Protein AF-A0A2G2E1H0-F1 (afdb_monomer_lite)

Sequence (223 aa):
MFQTKGLSLFRIILNRCKKTRFQWYPMLLILTARWYVKRKIAAKNTRRKDFIVRNAQRSKVSALASIIFIFTCLMSNAQSIEVSAGFNRLDYQVGVAYGHRWNHFQLTSKLEVGATSTFAQQRFSPRISVGSSYFFVRKGTLDFGPEFVYAYSRQRLTSQGKTAHHWNEMNLGYRLQVGRNLKFVHSANGGWINESFYSNALGKRVNYNSLGIYAQIGISYTF

Structure (mmCIF, N/CA/C/O backbone):
data_AF-A0A2G2E1H0-F1
#
_entry.id   AF-A0A2G2E1H0-F1
#
loop_
_atom_site.group_PDB
_atom_site.id
_atom_site.type_symbol
_atom_site.label_atom_id
_atom_site.label_alt_id
_atom_site.label_comp_id
_atom_site.label_asym_id
_atom_site.label_entity_id
_atom_site.label_seq_id
_atom_site.pdbx_PDB_ins_code
_atom_site.Cartn_x
_atom_site.Cartn_y
_atom_site.Cartn_z
_atom_site.occupancy
_atom_site.B_iso_or_equiv
_atom_site.auth_seq_id
_atom_site.auth_comp_id
_atom_site.auth_asym_id
_atom_site.auth_atom_id
_atom_site.pdbx_PDB_model_num
ATOM 1 N N . MET A 1 1 ? 23.027 4.680 -113.364 1.00 41.34 1 MET A N 1
ATOM 2 C CA . MET A 1 1 ? 22.725 3.404 -112.674 1.00 41.34 1 MET A CA 1
ATOM 3 C C . MET A 1 1 ? 23.345 3.482 -111.280 1.00 41.34 1 MET A C 1
ATOM 5 O O . MET A 1 1 ? 24.458 3.970 -111.189 1.00 41.34 1 MET A O 1
ATOM 9 N N . PHE A 1 2 ? 22.621 3.052 -110.239 1.00 40.16 2 PHE A N 1
ATOM 10 C CA . PHE A 1 2 ? 22.974 3.068 -108.802 1.00 40.16 2 PHE A CA 1
ATOM 11 C C . PHE A 1 2 ? 22.817 4.383 -108.015 1.00 40.16 2 PHE A C 1
ATOM 13 O O . PHE A 1 2 ? 23.773 5.073 -107.689 1.00 40.16 2 PHE A O 1
ATOM 20 N N . GLN A 1 3 ? 21.590 4.626 -107.555 1.00 44.25 3 GLN A N 1
ATOM 21 C CA . GLN A 1 3 ? 21.324 5.242 -106.252 1.00 44.25 3 GLN A CA 1
ATOM 22 C C . GLN A 1 3 ? 20.126 4.520 -105.610 1.00 44.25 3 GLN A C 1
ATOM 24 O O . GLN A 1 3 ? 19.372 3.856 -106.308 1.00 44.25 3 GLN A O 1
ATOM 29 N N . THR A 1 4 ? 19.988 4.648 -104.286 1.00 49.16 4 THR A N 1
ATOM 30 C CA . THR A 1 4 ? 18.889 4.169 -103.414 1.00 49.16 4 THR A CA 1
ATOM 31 C C . THR A 1 4 ? 18.919 2.712 -102.917 1.00 49.16 4 THR A C 1
ATOM 33 O O . THR A 1 4 ? 18.069 1.906 -103.281 1.00 49.16 4 THR A O 1
ATOM 36 N N . LYS A 1 5 ? 19.815 2.389 -101.966 1.00 47.50 5 LYS A N 1
ATOM 37 C CA . LYS A 1 5 ? 19.612 1.265 -101.010 1.00 47.50 5 LYS A CA 1
ATOM 38 C C . LYS A 1 5 ? 19.991 1.552 -99.537 1.00 47.50 5 LYS A C 1
ATOM 40 O O . LYS A 1 5 ? 19.938 0.646 -98.717 1.00 47.50 5 LYS A O 1
ATOM 45 N N . GLY A 1 6 ? 20.316 2.795 -99.156 1.00 47.25 6 GLY A N 1
ATOM 46 C CA . GLY A 1 6 ? 20.790 3.122 -97.792 1.00 47.25 6 GLY A CA 1
ATOM 47 C C . GLY A 1 6 ? 19.738 3.605 -96.775 1.00 47.25 6 GLY A C 1
ATOM 48 O O . GLY A 1 6 ? 20.001 3.605 -95.578 1.00 47.25 6 GLY A O 1
ATOM 49 N N . LEU A 1 7 ? 18.540 4.013 -97.211 1.00 46.69 7 LEU A N 1
ATOM 50 C CA . LEU A 1 7 ? 17.578 4.736 -96.355 1.00 46.69 7 LEU A CA 1
ATOM 51 C C . LEU A 1 7 ? 16.503 3.861 -95.680 1.00 46.69 7 LEU A C 1
ATOM 53 O O . LEU A 1 7 ? 15.785 4.351 -94.807 1.00 46.69 7 LEU A O 1
ATOM 57 N N . SER A 1 8 ? 16.386 2.572 -96.026 1.00 51.50 8 SER A N 1
ATOM 58 C CA . SER A 1 8 ? 15.339 1.703 -95.455 1.00 51.50 8 SER A CA 1
ATOM 59 C C . SER A 1 8 ? 15.746 1.032 -94.136 1.00 51.50 8 SER A C 1
ATOM 61 O O . SER A 1 8 ? 14.911 0.914 -93.239 1.00 51.50 8 SER A O 1
ATOM 63 N N . LEU A 1 9 ? 17.023 0.670 -93.950 1.00 47.88 9 LEU A N 1
ATOM 64 C CA . LEU A 1 9 ? 17.477 -0.005 -92.724 1.00 47.88 9 LEU A CA 1
ATOM 65 C C . LEU A 1 9 ? 17.521 0.930 -91.503 1.00 47.88 9 LEU A C 1
ATOM 67 O O . LEU A 1 9 ? 17.148 0.526 -90.401 1.00 47.88 9 LEU A O 1
ATOM 71 N N . PHE A 1 10 ? 17.889 2.201 -91.691 1.00 45.56 10 PHE A N 1
ATOM 72 C CA . PHE A 1 10 ? 17.979 3.170 -90.590 1.00 45.56 10 PHE A CA 1
ATOM 73 C C . PHE A 1 10 ? 16.595 3.531 -90.013 1.00 45.56 10 PHE A C 1
ATOM 75 O O . PHE A 1 10 ? 16.442 3.719 -88.805 1.00 45.56 10 PHE A O 1
ATOM 82 N N . ARG A 1 11 ? 15.546 3.530 -90.852 1.00 49.50 11 ARG A N 1
ATOM 83 C CA . ARG A 1 11 ? 14.151 3.738 -90.419 1.00 49.50 11 ARG A CA 1
ATOM 84 C C . ARG A 1 11 ? 13.586 2.558 -89.622 1.00 49.50 11 ARG A C 1
ATOM 86 O O . ARG A 1 11 ? 12.787 2.772 -88.712 1.00 49.50 11 ARG A O 1
ATOM 93 N N . ILE A 1 12 ? 14.008 1.327 -89.915 1.00 53.78 12 ILE A N 1
ATOM 94 C CA . ILE A 1 12 ? 13.524 0.125 -89.214 1.00 53.78 12 ILE A CA 1
ATOM 95 C C . ILE A 1 12 ? 14.150 0.014 -87.813 1.00 53.78 12 ILE A C 1
ATOM 97 O O . ILE A 1 12 ? 13.454 -0.327 -86.853 1.00 53.78 12 ILE A O 1
ATOM 101 N N . ILE A 1 13 ? 15.425 0.387 -87.659 1.00 51.28 13 ILE A N 1
ATOM 102 C CA . ILE A 1 13 ? 16.123 0.368 -86.361 1.00 51.28 13 ILE A CA 1
ATOM 103 C C . ILE A 1 13 ? 15.580 1.463 -85.421 1.00 51.28 13 ILE A C 1
ATOM 105 O O . ILE A 1 13 ? 15.305 1.192 -84.248 1.00 51.28 13 ILE A O 1
ATOM 109 N N . LEU A 1 14 ? 15.299 2.669 -85.933 1.00 46.62 14 LEU A N 1
ATOM 110 C CA . LEU A 1 14 ? 14.691 3.755 -85.146 1.00 46.62 14 LEU A CA 1
ATOM 111 C C . LEU A 1 14 ? 13.240 3.465 -84.716 1.00 46.62 14 LEU A C 1
ATOM 113 O O . LEU A 1 14 ? 12.839 3.856 -83.617 1.00 46.62 14 LEU A O 1
ATOM 117 N N . ASN A 1 15 ? 12.467 2.718 -85.514 1.00 45.47 15 ASN A N 1
ATOM 118 C CA . ASN A 1 15 ? 11.101 2.325 -85.144 1.00 45.47 15 ASN A CA 1
ATOM 119 C C . ASN A 1 15 ? 11.034 1.142 -84.162 1.00 45.47 15 ASN A C 1
ATOM 121 O O . ASN A 1 15 ? 10.112 1.096 -83.344 1.00 45.47 15 ASN A O 1
ATOM 125 N N . ARG A 1 16 ? 12.014 0.225 -84.153 1.00 44.88 16 ARG A N 1
ATOM 126 C CA . ARG A 1 16 ? 12.095 -0.816 -83.106 1.00 44.88 16 ARG A CA 1
ATOM 127 C C . ARG A 1 16 ? 12.512 -0.257 -81.742 1.00 44.88 16 ARG A C 1
ATOM 129 O O . ARG A 1 16 ? 12.040 -0.760 -80.727 1.00 44.88 16 ARG A O 1
ATOM 136 N N . CYS A 1 17 ? 13.302 0.817 -81.702 1.00 41.25 17 CYS A N 1
ATOM 137 C CA . CYS A 1 17 ? 13.753 1.435 -80.448 1.00 41.25 17 CYS A CA 1
ATOM 138 C C . CYS A 1 17 ? 12.666 2.292 -79.752 1.00 41.25 17 CYS A C 1
ATOM 140 O O . CYS A 1 17 ? 12.687 2.469 -78.534 1.00 41.25 17 CYS A O 1
ATOM 142 N N . LYS A 1 18 ? 11.657 2.781 -80.494 1.00 42.41 18 LYS A N 1
ATOM 143 C CA . LYS A 1 18 ? 10.492 3.488 -79.918 1.00 42.41 18 LYS A CA 1
ATOM 144 C C . LYS A 1 18 ? 9.456 2.552 -79.286 1.00 42.41 18 LYS A C 1
ATOM 146 O O . LYS A 1 18 ? 8.789 2.950 -78.334 1.00 42.41 18 LYS A O 1
ATOM 151 N N . LYS A 1 19 ? 9.330 1.313 -79.775 1.00 43.72 19 LYS A N 1
ATOM 152 C CA . LYS A 1 19 ? 8.282 0.377 -79.327 1.00 43.72 19 LYS A CA 1
ATOM 153 C C . LYS A 1 19 ? 8.587 -0.284 -77.977 1.00 43.72 19 LYS A C 1
ATOM 155 O O . LYS A 1 19 ? 7.663 -0.583 -77.232 1.00 43.72 19 LYS A O 1
ATOM 160 N N . THR A 1 20 ? 9.861 -0.444 -77.617 1.00 46.88 20 THR A N 1
ATOM 161 C CA . THR A 1 20 ? 10.274 -1.006 -76.318 1.00 46.88 20 THR A CA 1
ATOM 162 C C . THR A 1 20 ? 10.342 0.034 -75.202 1.00 46.88 20 THR A C 1
ATOM 164 O O . THR A 1 20 ? 10.102 -0.316 -74.052 1.00 46.88 20 THR A O 1
ATOM 167 N N . ARG A 1 21 ? 10.572 1.323 -75.500 1.00 44.03 21 ARG A N 1
ATOM 168 C CA . ARG A 1 21 ? 10.547 2.388 -74.475 1.00 44.03 21 ARG A CA 1
ATOM 169 C C . ARG A 1 21 ? 9.158 2.628 -73.879 1.00 44.03 21 ARG A C 1
ATOM 171 O O . ARG A 1 21 ? 9.075 3.103 -72.756 1.00 44.03 21 ARG A O 1
ATOM 178 N N . PHE A 1 22 ? 8.080 2.270 -74.576 1.00 45.97 22 PHE A N 1
ATOM 179 C CA . PHE A 1 22 ? 6.710 2.563 -74.137 1.00 45.97 22 PHE A CA 1
ATOM 180 C C . PHE A 1 22 ? 6.124 1.553 -73.129 1.00 45.97 22 PHE A C 1
ATOM 182 O O . PHE A 1 22 ? 5.156 1.873 -72.447 1.00 45.97 22 PHE A O 1
ATOM 189 N N . GLN A 1 23 ? 6.709 0.356 -72.984 1.00 48.56 23 GLN A N 1
ATOM 190 C CA . GLN A 1 23 ? 6.216 -0.669 -72.044 1.00 48.56 23 GLN A CA 1
ATOM 191 C C . GLN A 1 23 ? 6.779 -0.546 -70.618 1.00 48.56 23 GLN A C 1
ATOM 193 O O . GLN A 1 23 ? 6.139 -1.000 -69.673 1.00 48.56 23 GLN A O 1
ATOM 198 N N . TRP A 1 24 ? 7.927 0.112 -70.426 1.00 45.06 24 TRP A N 1
ATOM 199 C CA . TRP A 1 24 ? 8.534 0.266 -69.094 1.00 45.06 24 TRP A CA 1
ATOM 200 C C . TRP A 1 24 ? 7.889 1.377 -68.260 1.00 45.06 24 TRP A C 1
ATOM 202 O O . TRP A 1 24 ? 7.787 1.248 -67.041 1.00 45.06 24 TRP A O 1
ATOM 212 N N . TYR A 1 25 ? 7.399 2.442 -68.901 1.00 52.38 25 TYR A N 1
ATOM 213 C CA . TYR A 1 25 ? 6.755 3.569 -68.220 1.00 52.38 25 TYR A CA 1
ATOM 214 C C . TYR A 1 25 ? 5.521 3.188 -67.388 1.00 52.38 25 TYR A C 1
ATOM 216 O O . TYR A 1 25 ? 5.498 3.560 -66.214 1.00 52.38 25 TYR A O 1
ATOM 224 N N . PRO A 1 26 ? 4.524 2.434 -67.897 1.00 56.81 26 PRO A N 1
ATOM 225 C CA . PRO A 1 26 ? 3.354 2.078 -67.092 1.00 56.81 26 PRO A CA 1
ATOM 226 C C . PRO A 1 26 ? 3.717 1.162 -65.915 1.00 56.81 26 PRO A C 1
ATOM 228 O O . PRO A 1 26 ? 3.160 1.307 -64.829 1.00 56.81 26 PRO A O 1
ATOM 231 N N . MET A 1 27 ? 4.701 0.273 -66.080 1.00 57.44 27 MET A N 1
ATOM 232 C CA . MET A 1 27 ? 5.147 -0.628 -65.013 1.00 57.44 27 MET A CA 1
ATOM 233 C C . MET A 1 27 ? 5.867 0.132 -63.887 1.00 57.44 27 MET A C 1
ATOM 235 O O . MET A 1 27 ? 5.606 -0.111 -62.707 1.00 57.44 27 MET A O 1
ATOM 239 N N . LEU A 1 28 ? 6.709 1.111 -64.236 1.00 59.88 28 LEU A N 1
ATOM 240 C CA . LEU A 1 28 ? 7.387 1.984 -63.272 1.00 59.88 28 LEU A CA 1
ATOM 241 C C . LEU A 1 28 ? 6.398 2.905 -62.537 1.00 59.88 28 LEU A C 1
ATOM 243 O O . LEU A 1 28 ? 6.539 3.138 -61.335 1.00 59.88 28 LEU A O 1
ATOM 247 N N . LEU A 1 29 ? 5.357 3.380 -63.227 1.00 63.72 29 LEU A N 1
ATOM 248 C CA . LEU A 1 29 ? 4.281 4.188 -62.643 1.00 63.72 29 LEU A CA 1
ATOM 249 C C . LEU A 1 29 ? 3.426 3.375 -61.659 1.00 63.72 29 LEU A C 1
ATOM 251 O O . LEU A 1 29 ? 3.113 3.850 -60.570 1.00 63.72 29 LEU A O 1
ATOM 255 N N . ILE A 1 30 ? 3.122 2.114 -61.982 1.00 67.75 30 ILE A N 1
ATOM 256 C CA . ILE A 1 30 ? 2.408 1.206 -61.073 1.00 67.75 30 ILE A CA 1
ATOM 257 C C . ILE A 1 30 ? 3.268 0.881 -59.847 1.00 67.75 30 ILE A C 1
ATOM 259 O O . ILE A 1 30 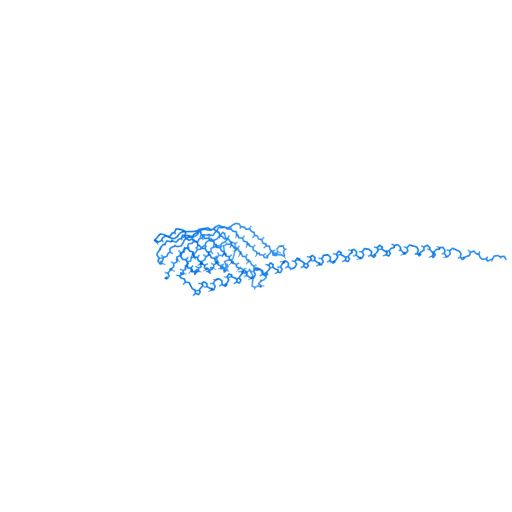? 2.762 0.889 -58.725 1.00 67.75 30 ILE A O 1
ATOM 263 N N . LEU A 1 31 ? 4.569 0.629 -60.019 1.00 63.09 31 LEU A N 1
ATOM 264 C CA . LEU A 1 31 ? 5.475 0.336 -58.904 1.00 63.09 31 LEU A CA 1
ATOM 265 C C . LEU A 1 31 ? 5.666 1.545 -57.980 1.00 63.09 31 LEU A C 1
ATOM 267 O O . LEU A 1 31 ? 5.596 1.390 -56.759 1.00 63.09 31 LEU A O 1
ATOM 271 N N . THR A 1 32 ? 5.835 2.748 -58.534 1.00 65.19 32 THR A N 1
ATOM 272 C CA . THR A 1 32 ? 5.951 3.986 -57.745 1.00 65.19 32 THR A CA 1
ATOM 273 C C . THR A 1 32 ? 4.638 4.337 -57.045 1.00 65.19 32 THR A C 1
ATOM 275 O O . THR A 1 32 ? 4.660 4.664 -55.857 1.00 65.19 32 THR A O 1
ATOM 278 N N . ALA A 1 33 ? 3.485 4.162 -57.702 1.00 64.56 33 ALA A N 1
ATOM 279 C CA . ALA A 1 33 ? 2.172 4.329 -57.078 1.00 64.56 33 ALA A CA 1
ATOM 280 C C . ALA A 1 33 ? 1.947 3.316 -55.942 1.00 64.56 33 ALA A C 1
ATOM 282 O O . ALA A 1 33 ? 1.528 3.686 -54.843 1.00 64.56 33 ALA A O 1
ATOM 283 N N . ARG A 1 34 ? 2.294 2.041 -56.150 1.00 64.06 34 ARG A N 1
ATOM 284 C CA . ARG A 1 34 ? 2.158 0.980 -55.139 1.00 64.06 34 ARG A CA 1
ATOM 285 C C . ARG A 1 34 ? 3.107 1.197 -53.955 1.00 64.06 34 ARG A C 1
ATOM 287 O O . ARG A 1 34 ? 2.719 0.959 -52.810 1.00 64.06 34 ARG A O 1
ATOM 294 N N . TRP A 1 35 ? 4.316 1.700 -54.204 1.00 62.59 35 TRP A N 1
ATOM 295 C CA . TRP A 1 35 ? 5.265 2.103 -53.163 1.00 62.59 35 TRP A CA 1
ATOM 296 C C . TRP A 1 35 ? 4.765 3.317 -52.368 1.00 62.59 35 TRP A C 1
ATOM 298 O O . TRP A 1 35 ? 4.806 3.307 -51.137 1.00 62.59 35 TRP A O 1
ATOM 308 N N . TYR A 1 36 ? 4.199 4.319 -53.046 1.00 66.69 36 TYR A N 1
ATOM 309 C CA . TYR A 1 36 ? 3.601 5.496 -52.416 1.00 66.69 36 TYR A CA 1
ATOM 310 C C . TYR A 1 36 ? 2.392 5.136 -51.537 1.00 66.69 36 TYR A C 1
ATOM 312 O O . TYR A 1 36 ? 2.294 5.592 -50.394 1.00 66.69 36 TYR A O 1
ATOM 320 N N . VAL A 1 37 ? 1.509 4.251 -52.014 1.00 65.12 37 VAL A N 1
ATOM 321 C CA . VAL A 1 37 ? 0.367 3.734 -51.241 1.00 65.12 37 VAL A CA 1
ATOM 322 C C . VAL A 1 37 ? 0.845 2.948 -50.017 1.00 65.12 37 VAL A C 1
ATOM 324 O O . VAL A 1 37 ? 0.370 3.207 -48.909 1.00 65.12 37 VAL A O 1
ATOM 327 N N . LYS A 1 38 ? 1.841 2.061 -50.165 1.00 61.31 38 LYS A N 1
ATOM 328 C CA . LYS A 1 38 ? 2.456 1.359 -49.023 1.00 61.31 38 LYS A CA 1
ATOM 329 C C . LYS A 1 38 ? 3.048 2.336 -48.002 1.00 61.31 38 LYS A C 1
ATOM 331 O O . LYS A 1 38 ? 2.833 2.151 -46.805 1.00 61.31 38 LYS A O 1
ATOM 336 N N . ARG A 1 39 ? 3.719 3.407 -48.446 1.00 63.34 39 ARG A N 1
ATOM 337 C CA . ARG A 1 39 ? 4.240 4.471 -47.568 1.00 63.34 39 ARG A CA 1
ATOM 338 C C . ARG A 1 39 ? 3.129 5.213 -46.824 1.00 63.34 39 ARG A C 1
ATOM 340 O O . ARG A 1 39 ? 3.256 5.423 -45.620 1.00 63.34 39 ARG A O 1
ATOM 347 N N . LYS A 1 40 ? 2.027 5.567 -47.496 1.00 59.09 40 LYS A N 1
ATOM 348 C CA . LYS A 1 40 ? 0.865 6.211 -46.854 1.00 59.09 40 LYS A CA 1
ATOM 349 C C . LYS A 1 40 ? 0.210 5.309 -45.806 1.00 59.09 40 LYS A C 1
ATOM 351 O O . LYS A 1 40 ? -0.114 5.787 -44.721 1.00 59.09 40 LYS A O 1
ATOM 356 N N . ILE A 1 41 ? 0.048 4.017 -46.096 1.00 61.28 41 ILE A N 1
ATOM 357 C CA . ILE A 1 41 ? -0.520 3.043 -45.149 1.00 61.28 41 ILE A CA 1
ATOM 358 C C . ILE A 1 41 ? 0.414 2.854 -43.946 1.00 61.28 41 ILE A C 1
ATOM 360 O O . ILE A 1 41 ? -0.046 2.905 -42.805 1.00 61.28 41 ILE A O 1
ATOM 364 N N . ALA A 1 42 ? 1.723 2.717 -44.182 1.00 57.00 42 ALA A N 1
ATOM 365 C CA . ALA A 1 42 ? 2.719 2.622 -43.118 1.00 57.00 42 ALA A CA 1
ATOM 366 C C . ALA A 1 42 ? 2.691 3.865 -42.214 1.00 57.00 42 ALA A C 1
ATOM 368 O O . ALA A 1 42 ? 2.540 3.723 -41.006 1.00 57.00 42 ALA A O 1
ATOM 369 N N . ALA A 1 43 ? 2.709 5.073 -42.788 1.00 59.53 43 ALA A N 1
ATOM 370 C CA . ALA A 1 43 ? 2.639 6.324 -42.032 1.00 59.53 43 ALA A CA 1
ATOM 371 C C . ALA A 1 43 ? 1.333 6.469 -41.226 1.00 59.53 43 ALA A C 1
ATOM 373 O O . ALA A 1 43 ? 1.353 6.958 -40.095 1.00 59.53 43 ALA A O 1
ATOM 374 N N . LYS A 1 44 ? 0.193 6.021 -41.774 1.00 55.41 44 LYS A N 1
ATOM 375 C CA . LYS A 1 44 ? -1.099 6.018 -41.066 1.00 55.41 44 LYS A CA 1
ATOM 376 C C . LYS A 1 44 ? -1.085 5.044 -39.882 1.00 55.41 44 LYS A C 1
ATOM 378 O O . LYS A 1 44 ? -1.577 5.390 -38.810 1.00 55.41 44 LYS A O 1
ATOM 383 N N . ASN A 1 45 ? -0.464 3.874 -40.042 1.00 55.53 45 ASN A N 1
ATOM 384 C CA . ASN A 1 45 ? -0.294 2.895 -38.967 1.00 55.53 45 ASN A CA 1
ATOM 385 C C . ASN A 1 45 ? 0.650 3.395 -37.865 1.00 55.53 45 ASN A C 1
ATOM 387 O O . ASN A 1 45 ? 0.348 3.192 -36.689 1.00 55.53 45 ASN A O 1
ATOM 391 N N . THR A 1 46 ? 1.736 4.098 -38.207 1.00 57.78 46 THR A N 1
ATOM 392 C CA . THR A 1 46 ? 2.630 4.717 -37.213 1.00 57.78 46 THR A CA 1
ATOM 393 C C . THR A 1 46 ? 1.898 5.791 -36.409 1.00 57.78 46 THR A C 1
ATOM 395 O O . THR A 1 46 ? 1.885 5.728 -35.185 1.00 57.78 46 THR A O 1
ATOM 398 N N . ARG A 1 47 ? 1.153 6.691 -37.072 1.00 57.12 47 ARG A N 1
ATOM 399 C CA . ARG A 1 47 ? 0.344 7.720 -36.385 1.00 57.12 47 ARG A CA 1
ATOM 400 C C . ARG A 1 47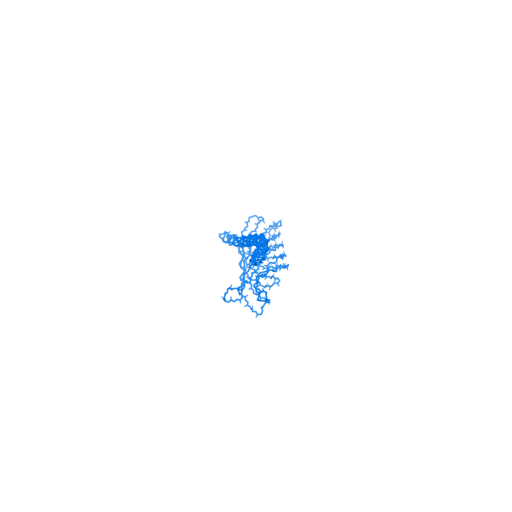 ? -0.707 7.123 -35.447 1.00 57.12 47 ARG A C 1
ATOM 402 O O . ARG A 1 47 ? -0.942 7.663 -34.369 1.00 57.12 47 ARG A O 1
ATOM 409 N N . ARG A 1 48 ? -1.336 6.007 -35.836 1.00 55.03 48 ARG A N 1
ATOM 410 C CA . ARG A 1 48 ? -2.327 5.309 -34.999 1.00 55.03 48 ARG A CA 1
ATOM 411 C C . ARG A 1 48 ? -1.676 4.686 -33.759 1.00 55.03 48 ARG A C 1
ATOM 413 O O . ARG A 1 48 ? -2.234 4.802 -32.672 1.00 55.03 48 ARG A O 1
ATOM 420 N N . LYS A 1 49 ? -0.481 4.097 -33.901 1.00 50.22 49 LYS A N 1
ATOM 421 C CA . LYS A 1 49 ? 0.323 3.602 -32.769 1.00 50.22 49 LYS A CA 1
ATOM 422 C C . LYS A 1 49 ? 0.726 4.742 -31.827 1.00 50.22 49 LYS A C 1
ATOM 424 O O . LYS A 1 49 ? 0.512 4.624 -30.625 1.00 50.22 49 LYS A O 1
ATOM 429 N N . ASP A 1 50 ? 1.196 5.867 -32.362 1.00 50.00 50 ASP A N 1
ATOM 430 C CA . ASP A 1 50 ? 1.595 7.033 -31.561 1.00 50.00 50 ASP A CA 1
ATOM 431 C C . ASP A 1 50 ? 0.421 7.657 -30.794 1.00 50.00 50 ASP A C 1
ATOM 433 O O . ASP A 1 50 ? 0.599 8.171 -29.689 1.00 50.00 50 ASP A O 1
ATOM 437 N N . PHE A 1 51 ? -0.786 7.624 -31.367 1.00 49.88 51 PHE A N 1
ATOM 438 C CA . PHE A 1 51 ? -2.003 8.106 -30.713 1.00 49.88 51 PHE A CA 1
ATOM 439 C C . PHE A 1 51 ? -2.426 7.203 -29.545 1.00 49.88 51 PHE A C 1
ATOM 441 O O . PHE A 1 51 ? -2.736 7.700 -28.464 1.00 49.88 51 PHE A O 1
ATOM 448 N N . ILE A 1 52 ? -2.369 5.879 -29.726 1.00 52.97 52 ILE A N 1
ATOM 449 C CA . ILE A 1 52 ? -2.673 4.905 -28.665 1.00 52.97 52 ILE A CA 1
ATOM 450 C C . ILE A 1 52 ? -1.669 5.034 -27.510 1.00 52.97 52 ILE A C 1
ATOM 452 O O . ILE A 1 52 ? -2.073 5.079 -26.350 1.00 52.97 52 ILE A O 1
ATOM 456 N N . VAL A 1 53 ? -0.372 5.169 -27.814 1.00 51.41 53 VAL A N 1
ATOM 457 C CA . VAL A 1 53 ? 0.679 5.357 -26.797 1.00 51.41 53 VAL A CA 1
ATOM 458 C C . VAL A 1 53 ? 0.480 6.664 -26.023 1.00 51.41 53 VAL A C 1
ATOM 460 O O . VAL A 1 53 ? 0.567 6.664 -24.794 1.00 51.41 53 VAL A O 1
ATOM 463 N N . ARG A 1 54 ? 0.141 7.766 -26.709 1.00 46.22 54 ARG A N 1
ATOM 464 C CA . ARG A 1 54 ? -0.142 9.057 -26.060 1.00 46.22 54 ARG A CA 1
ATOM 465 C C . ARG A 1 54 ? -1.390 9.019 -25.176 1.00 46.22 54 ARG A C 1
ATOM 467 O O . ARG A 1 54 ? -1.357 9.572 -24.078 1.00 46.22 54 ARG A O 1
ATOM 474 N N . ASN A 1 55 ? -2.455 8.338 -25.596 1.00 44.16 55 ASN A N 1
ATOM 475 C CA . ASN A 1 55 ? -3.655 8.176 -24.770 1.00 44.16 55 ASN A CA 1
ATOM 476 C C . ASN A 1 55 ? -3.406 7.276 -23.551 1.00 44.16 55 ASN A C 1
ATOM 478 O O . ASN A 1 55 ? -3.858 7.609 -22.459 1.00 44.16 55 ASN A O 1
ATOM 482 N N . ALA A 1 56 ? -2.621 6.205 -23.699 1.00 40.38 56 ALA A N 1
ATOM 483 C CA . ALA A 1 56 ? -2.218 5.350 -22.582 1.00 40.38 56 ALA A CA 1
ATOM 484 C C . ALA A 1 56 ? -1.277 6.060 -21.588 1.00 40.38 56 ALA A C 1
ATOM 486 O O . ALA A 1 56 ? -1.266 5.736 -20.404 1.00 40.38 56 ALA A O 1
ATOM 487 N N . GLN A 1 57 ? -0.476 7.030 -22.040 1.00 44.91 57 GLN A N 1
ATOM 488 C CA . GLN A 1 57 ? 0.299 7.889 -21.139 1.00 44.91 57 GLN A CA 1
ATOM 489 C C . GLN A 1 57 ? -0.578 8.933 -20.439 1.00 44.91 57 GLN A C 1
ATOM 491 O O . GLN A 1 57 ? -0.409 9.143 -19.240 1.00 44.91 57 GLN A O 1
ATOM 496 N N . ARG A 1 58 ? -1.536 9.554 -21.142 1.00 38.12 58 ARG A N 1
ATOM 497 C CA . ARG A 1 58 ? -2.474 10.521 -20.542 1.00 38.12 58 ARG A CA 1
ATOM 498 C C . ARG A 1 58 ? -3.363 9.888 -19.468 1.00 38.12 58 ARG A C 1
ATOM 500 O O . ARG A 1 58 ? -3.533 10.499 -18.418 1.00 38.12 58 ARG A O 1
ATOM 507 N N . SER A 1 59 ? -3.848 8.661 -19.673 1.00 48.81 59 SER A N 1
ATOM 508 C CA . SER A 1 59 ? -4.645 7.945 -18.663 1.00 48.81 59 SER A CA 1
ATOM 509 C C . SER A 1 59 ? -3.841 7.571 -17.409 1.00 48.81 59 SER A C 1
ATOM 511 O O . SER A 1 59 ? -4.368 7.595 -16.301 1.00 48.81 59 SER A O 1
ATOM 513 N N . LYS A 1 60 ? -2.539 7.288 -17.549 1.00 47.84 60 LYS A N 1
ATOM 514 C CA . LYS A 1 60 ? -1.646 7.035 -16.402 1.00 47.84 60 LYS A CA 1
ATOM 515 C C . LYS A 1 60 ? -1.378 8.293 -15.574 1.00 47.84 60 LYS A C 1
ATOM 517 O O . LYS A 1 60 ? -1.277 8.206 -14.355 1.00 47.84 60 LYS A O 1
ATOM 522 N N . VAL A 1 61 ? -1.279 9.455 -16.222 1.00 55.53 61 VAL A N 1
ATOM 523 C CA . VAL A 1 61 ? -1.121 10.746 -15.530 1.00 55.53 61 VAL A CA 1
ATOM 524 C C . VAL A 1 61 ? -2.411 11.140 -14.809 1.00 55.53 61 VAL A C 1
ATOM 526 O O . VAL A 1 61 ? -2.336 11.621 -13.681 1.00 55.53 61 VAL A O 1
ATOM 529 N N . SER A 1 62 ? -3.585 10.881 -15.400 1.00 57.25 62 SER A N 1
ATOM 530 C CA . SER A 1 62 ? -4.860 11.171 -14.734 1.00 57.25 62 SER A CA 1
ATOM 531 C C . SER A 1 62 ? -5.080 10.295 -13.500 1.00 57.25 62 SER A C 1
ATOM 533 O O . SER A 1 62 ? -5.481 10.819 -12.472 1.00 57.25 62 SER A O 1
ATOM 535 N N . ALA A 1 63 ? -4.745 8.999 -13.554 1.00 59.75 63 ALA A N 1
ATOM 536 C CA . ALA A 1 63 ? -4.870 8.102 -12.401 1.00 59.75 63 ALA A CA 1
ATOM 537 C C . ALA A 1 63 ? -3.993 8.544 -11.214 1.00 59.75 63 ALA A C 1
ATOM 539 O O . ALA A 1 63 ? -4.461 8.593 -10.081 1.00 59.75 63 ALA A O 1
ATOM 540 N N . LEU A 1 64 ? -2.742 8.938 -11.477 1.00 64.31 64 LEU A N 1
ATOM 541 C CA . LEU A 1 64 ? -1.833 9.475 -10.458 1.00 64.31 64 LEU A CA 1
ATOM 542 C C . LEU A 1 64 ? -2.358 10.776 -9.840 1.00 64.31 64 LEU A C 1
ATOM 544 O O . LEU A 1 64 ? -2.322 10.931 -8.622 1.00 64.31 64 LEU A O 1
ATOM 548 N N . ALA A 1 65 ? -2.873 11.691 -10.664 1.00 64.25 65 ALA A N 1
ATOM 549 C CA . ALA A 1 65 ? -3.473 12.933 -10.186 1.00 64.25 65 ALA A CA 1
ATOM 550 C C . ALA A 1 65 ? -4.720 12.673 -9.325 1.00 64.25 65 ALA A C 1
ATOM 552 O O . ALA A 1 65 ? -4.874 13.299 -8.281 1.00 64.25 65 ALA A O 1
ATOM 553 N N . SER A 1 66 ? -5.567 11.713 -9.709 1.00 65.00 66 SER A N 1
ATOM 554 C CA . SER A 1 66 ? -6.727 11.299 -8.913 1.00 65.00 66 SER A CA 1
ATOM 555 C C . SER A 1 66 ? -6.320 10.690 -7.571 1.00 65.00 66 SER A C 1
ATOM 557 O O . SER A 1 66 ? -6.936 11.005 -6.561 1.00 65.00 66 SER A O 1
ATOM 559 N N . ILE A 1 67 ? -5.262 9.874 -7.531 1.00 64.94 67 ILE A N 1
ATOM 560 C CA . ILE A 1 67 ? -4.733 9.304 -6.282 1.00 64.94 67 ILE A CA 1
ATOM 561 C C . ILE A 1 67 ? -4.209 10.407 -5.363 1.00 64.94 67 ILE A C 1
ATOM 563 O O . ILE A 1 67 ? -4.535 10.412 -4.181 1.00 64.94 67 ILE A O 1
ATOM 567 N N . ILE A 1 68 ? -3.439 11.357 -5.901 1.00 68.88 68 ILE A N 1
ATOM 568 C CA . ILE A 1 68 ? -2.929 12.499 -5.132 1.00 68.88 68 ILE A CA 1
ATOM 569 C C . ILE A 1 68 ? -4.091 13.349 -4.611 1.00 68.88 68 ILE A C 1
ATOM 571 O O . ILE A 1 68 ? -4.090 13.724 -3.447 1.00 68.88 68 ILE A O 1
ATOM 575 N N . PHE A 1 69 ? -5.106 13.607 -5.435 1.00 66.12 69 PHE A N 1
ATOM 576 C CA . PHE A 1 69 ? -6.290 14.360 -5.028 1.00 66.12 69 PHE A CA 1
ATOM 577 C C . PHE A 1 69 ? -7.068 13.658 -3.906 1.00 66.12 69 PHE A C 1
ATOM 579 O O . PHE A 1 69 ? -7.362 14.279 -2.888 1.00 66.12 69 PHE A O 1
ATOM 586 N N . ILE A 1 70 ? -7.340 12.355 -4.048 1.00 65.12 70 ILE A N 1
ATOM 587 C CA . ILE A 1 70 ? -7.993 11.543 -3.009 1.00 65.12 70 ILE A CA 1
ATOM 588 C C . ILE A 1 70 ? -7.161 11.563 -1.723 1.00 65.12 70 ILE A C 1
ATOM 590 O O . ILE A 1 70 ? -7.713 11.770 -0.644 1.00 65.12 70 ILE A O 1
ATOM 594 N N . PHE A 1 71 ? -5.840 11.417 -1.840 1.00 66.38 71 PHE A N 1
ATOM 595 C CA . PHE A 1 71 ? -4.912 11.513 -0.719 1.00 66.38 71 PHE A CA 1
ATOM 596 C C . PHE A 1 71 ? -5.035 12.869 -0.012 1.00 66.38 71 PHE A C 1
ATOM 598 O O . PHE A 1 71 ? -5.276 12.910 1.190 1.00 66.38 71 PHE A O 1
ATOM 605 N N . THR A 1 72 ? -4.956 13.985 -0.740 1.00 63.81 72 THR A N 1
ATOM 606 C CA . THR A 1 72 ? -5.059 15.336 -0.166 1.00 63.81 72 THR A CA 1
ATOM 607 C C . THR A 1 72 ? -6.414 15.590 0.499 1.00 63.81 72 THR A C 1
ATOM 609 O O . THR A 1 72 ? -6.449 16.098 1.617 1.00 63.81 72 THR A O 1
ATOM 612 N N . CYS A 1 73 ? -7.524 15.196 -0.133 1.00 62.47 73 CYS A N 1
ATOM 613 C CA . CYS A 1 73 ? -8.863 15.336 0.451 1.00 62.47 73 CYS A CA 1
ATOM 614 C C . CYS A 1 73 ? -9.050 14.493 1.722 1.00 62.47 73 CYS A C 1
ATOM 616 O O . CYS A 1 73 ? -9.776 14.891 2.634 1.00 62.47 73 CYS A O 1
ATOM 618 N N . LEU A 1 74 ? -8.398 13.331 1.801 1.00 62.06 74 LEU A N 1
ATOM 619 C CA . LEU A 1 74 ? -8.439 12.487 2.993 1.00 62.06 74 LEU A CA 1
ATOM 620 C C . LEU A 1 74 ? -7.609 13.057 4.137 1.00 62.06 74 LEU A C 1
ATOM 622 O O . LEU A 1 74 ? -8.049 13.006 5.283 1.00 62.06 74 LEU A O 1
ATOM 626 N N . MET A 1 75 ? -6.453 13.644 3.829 1.00 62.72 75 MET A N 1
ATOM 627 C CA . MET A 1 75 ? -5.608 14.307 4.824 1.00 62.72 75 MET A CA 1
ATOM 628 C C . MET A 1 75 ? -6.346 15.455 5.522 1.00 62.72 75 MET A C 1
ATOM 630 O O . MET A 1 75 ? -6.189 15.630 6.726 1.00 62.72 75 MET A O 1
ATOM 634 N N . SER A 1 76 ? -7.183 16.210 4.801 1.00 63.28 76 SER A N 1
ATOM 635 C CA . SER A 1 76 ? -7.891 17.366 5.370 1.00 63.28 76 SER A CA 1
ATOM 636 C C . SER A 1 76 ? -9.013 17.019 6.355 1.00 63.28 76 SER A C 1
ATOM 638 O O . SER A 1 76 ? -9.370 17.868 7.161 1.00 63.28 76 SER A O 1
ATOM 640 N N . ASN A 1 77 ? -9.566 15.801 6.312 1.00 74.38 77 ASN A N 1
ATOM 641 C CA . ASN A 1 77 ? -10.689 15.371 7.162 1.00 74.38 77 ASN A CA 1
ATOM 642 C C . ASN A 1 77 ? -10.384 14.056 7.898 1.00 74.38 77 ASN A C 1
ATOM 644 O O . ASN A 1 77 ? -11.275 13.228 8.110 1.00 74.38 77 ASN A O 1
ATOM 648 N N . ALA A 1 78 ? -9.117 13.814 8.233 1.00 78.12 78 ALA A N 1
ATOM 649 C CA . ALA A 1 78 ? -8.703 12.573 8.870 1.00 78.12 78 ALA A CA 1
ATOM 650 C C . ALA A 1 78 ? -9.360 12.405 10.253 1.00 78.12 78 ALA A C 1
ATOM 652 O O . ALA A 1 78 ? -9.300 13.291 11.099 1.00 78.12 78 ALA A O 1
ATOM 653 N N . GLN A 1 79 ? -9.963 11.240 10.483 1.00 88.88 79 GLN A N 1
ATOM 654 C CA . GLN A 1 79 ? -10.566 10.834 11.762 1.00 88.88 79 GLN A CA 1
ATOM 655 C C . GLN A 1 79 ? -9.691 9.832 12.519 1.00 88.88 79 GLN A C 1
ATOM 657 O O . GLN A 1 79 ? -9.906 9.569 13.699 1.00 88.88 79 GLN A O 1
ATOM 662 N N . SER A 1 80 ? -8.702 9.249 11.844 1.00 90.94 80 SER A N 1
ATOM 663 C CA . SER A 1 80 ? -7.733 8.360 12.469 1.00 90.94 80 SER A CA 1
ATOM 664 C C . SER A 1 80 ? -6.351 8.541 11.867 1.00 90.94 80 SER A C 1
ATOM 666 O O . SER A 1 80 ? -6.230 8.708 10.651 1.00 90.94 80 SER A O 1
ATOM 668 N N . ILE A 1 81 ? -5.322 8.410 12.697 1.00 92.88 81 ILE A N 1
ATOM 669 C CA . ILE A 1 81 ? -3.925 8.288 12.274 1.00 92.88 81 ILE A CA 1
ATOM 670 C C . ILE A 1 81 ? -3.468 6.865 12.574 1.00 92.88 81 ILE A C 1
ATOM 672 O O . ILE A 1 81 ? -3.827 6.294 13.598 1.00 92.88 81 ILE A O 1
ATOM 676 N N . GLU A 1 82 ? -2.698 6.263 11.682 1.00 93.69 82 GLU A N 1
ATOM 677 C CA . GLU A 1 82 ? -2.131 4.930 11.845 1.00 93.69 82 GLU A CA 1
ATOM 678 C C . GLU A 1 82 ? -0.639 4.961 11.546 1.00 93.69 82 GLU A C 1
ATOM 680 O O . GLU A 1 82 ? -0.207 5.523 10.547 1.00 93.69 82 GLU A O 1
ATOM 685 N N . VAL A 1 83 ? 0.146 4.329 12.409 1.00 95.19 83 VAL A N 1
ATOM 686 C CA . VAL A 1 83 ? 1.558 4.040 12.163 1.00 95.19 83 VAL A CA 1
ATOM 687 C C . VAL A 1 83 ? 1.670 2.546 11.938 1.00 95.19 83 VAL A C 1
ATOM 689 O O . VAL A 1 83 ? 1.131 1.751 12.710 1.00 95.19 83 VAL A O 1
ATOM 692 N N . SER A 1 84 ? 2.339 2.157 10.861 1.00 93.88 84 SER A N 1
ATOM 693 C CA . SER A 1 84 ? 2.349 0.765 10.429 1.00 93.88 84 SER A CA 1
ATOM 694 C C . SER A 1 84 ? 3.686 0.349 9.838 1.00 93.88 84 SER A C 1
ATOM 696 O O . SER A 1 84 ? 4.406 1.154 9.243 1.00 93.88 84 SER A O 1
ATOM 698 N N . ALA A 1 85 ? 3.983 -0.933 10.003 1.00 93.25 85 ALA A N 1
ATOM 699 C CA . ALA A 1 85 ? 5.060 -1.632 9.335 1.00 93.25 85 ALA A CA 1
ATOM 700 C C . ALA A 1 85 ? 4.446 -2.739 8.476 1.00 93.25 85 ALA A C 1
ATOM 702 O O . ALA A 1 85 ? 3.561 -3.477 8.914 1.00 93.25 85 ALA A O 1
ATOM 703 N N . GLY A 1 86 ? 4.897 -2.834 7.236 1.00 89.62 86 GLY A N 1
ATOM 704 C CA . GLY A 1 86 ? 4.423 -3.799 6.268 1.00 89.62 86 GLY A CA 1
ATOM 705 C C . GLY A 1 86 ? 5.565 -4.500 5.559 1.00 89.62 86 GLY A C 1
ATOM 706 O O . GLY A 1 86 ? 6.702 -4.034 5.515 1.00 89.62 86 GLY A O 1
ATOM 707 N N . PHE A 1 87 ? 5.234 -5.639 4.985 1.00 88.12 87 PHE A N 1
ATOM 708 C CA . PHE A 1 87 ? 6.103 -6.427 4.137 1.00 88.12 87 PHE A CA 1
ATOM 709 C C . PHE A 1 87 ? 5.350 -6.696 2.836 1.00 88.12 87 PHE A C 1
ATOM 711 O O . PHE A 1 87 ? 4.192 -7.116 2.845 1.00 88.12 87 PHE A O 1
ATOM 718 N N . ASN A 1 88 ? 6.018 -6.443 1.717 1.00 82.06 88 ASN A N 1
ATOM 719 C CA . ASN A 1 88 ? 5.650 -6.979 0.417 1.00 82.06 88 ASN A CA 1
ATOM 720 C C . ASN A 1 88 ? 6.747 -7.960 -0.016 1.00 82.06 88 ASN A C 1
ATOM 722 O O . ASN A 1 88 ? 7.883 -7.867 0.442 1.00 82.06 88 ASN A O 1
ATOM 726 N N . ARG A 1 89 ? 6.451 -8.834 -0.979 1.00 76.94 89 ARG A N 1
ATOM 727 C CA . ARG A 1 89 ? 7.405 -9.753 -1.622 1.00 76.94 89 ARG A CA 1
ATOM 728 C C . ARG A 1 89 ? 8.769 -9.123 -1.949 1.00 76.94 89 ARG A C 1
ATOM 730 O O . ARG A 1 89 ? 9.764 -9.839 -1.989 1.00 76.94 89 ARG A O 1
ATOM 737 N N . LEU A 1 90 ? 8.802 -7.823 -2.242 1.00 71.56 90 LEU A N 1
ATOM 738 C CA . LEU A 1 90 ? 10.000 -7.106 -2.677 1.00 71.56 90 LEU A CA 1
ATOM 739 C C . LEU A 1 90 ? 10.713 -6.342 -1.547 1.00 71.56 90 LEU A C 1
ATOM 741 O O . LEU A 1 90 ? 11.943 -6.258 -1.580 1.00 71.56 90 LEU A O 1
ATOM 745 N N . ASP A 1 91 ? 9.965 -5.820 -0.566 1.00 78.00 91 ASP A N 1
ATOM 746 C CA . ASP A 1 91 ? 10.415 -4.753 0.338 1.00 78.00 91 ASP A CA 1
ATOM 747 C C . ASP A 1 91 ? 9.777 -4.836 1.734 1.00 78.00 91 ASP A C 1
ATOM 749 O O . ASP A 1 91 ? 8.612 -5.216 1.879 1.00 78.00 91 ASP A O 1
ATOM 753 N N . TYR A 1 92 ? 10.505 -4.341 2.739 1.00 86.31 92 TYR A N 1
ATOM 754 C CA . TYR A 1 92 ? 9.931 -3.936 4.026 1.00 86.31 92 TYR A CA 1
ATOM 755 C C . TYR A 1 92 ? 9.580 -2.456 3.985 1.00 86.31 92 TYR A C 1
ATOM 757 O O . TYR A 1 92 ? 10.312 -1.654 3.409 1.00 86.31 92 TYR A O 1
ATOM 765 N N . GLN A 1 93 ? 8.458 -2.082 4.582 1.00 87.75 93 GLN A N 1
ATOM 766 C CA . GLN A 1 93 ? 7.890 -0.747 4.471 1.00 87.75 93 GLN A CA 1
ATOM 767 C C . GLN A 1 93 ? 7.445 -0.259 5.839 1.00 87.75 93 GLN A C 1
ATOM 769 O O . GLN A 1 93 ? 6.883 -1.012 6.626 1.00 87.75 93 GLN A O 1
ATOM 774 N N . VAL A 1 94 ? 7.680 1.016 6.114 1.00 90.94 94 VAL A N 1
ATOM 775 C CA . VAL A 1 94 ? 7.164 1.694 7.304 1.00 90.94 94 VAL A CA 1
ATOM 776 C C . VAL A 1 94 ? 6.484 2.976 6.872 1.00 90.94 94 VAL A C 1
ATOM 778 O O . VAL A 1 94 ? 6.953 3.651 5.955 1.00 90.94 94 VAL A O 1
ATOM 781 N N . GLY A 1 95 ? 5.363 3.317 7.493 1.00 90.94 95 GLY A N 1
ATOM 782 C CA . GLY A 1 95 ? 4.610 4.478 7.053 1.00 90.94 95 GLY A CA 1
ATOM 783 C C . GLY A 1 95 ? 3.544 4.954 8.010 1.00 90.94 95 GLY A C 1
ATOM 784 O O . GLY A 1 95 ? 3.191 4.293 8.991 1.00 90.94 95 GLY A O 1
ATOM 785 N N . VAL A 1 96 ? 3.033 6.129 7.665 1.00 92.44 96 VAL A N 1
ATOM 786 C CA . VAL A 1 96 ? 1.937 6.795 8.356 1.00 92.44 96 VAL A CA 1
ATOM 787 C C . VAL A 1 96 ? 0.732 6.815 7.433 1.00 92.44 96 VAL A C 1
ATOM 789 O O . VAL A 1 96 ? 0.840 7.065 6.231 1.00 92.44 96 VAL A O 1
ATOM 792 N N . ALA A 1 97 ? -0.423 6.539 8.008 1.00 91.25 97 ALA A N 1
ATOM 793 C CA . ALA A 1 97 ? -1.688 6.446 7.328 1.00 91.25 97 ALA A CA 1
ATOM 794 C C . ALA A 1 97 ? -2.721 7.352 7.983 1.00 91.25 97 ALA A C 1
ATOM 796 O O . ALA A 1 97 ? -2.753 7.524 9.198 1.00 91.25 97 ALA A O 1
ATOM 797 N N . TYR A 1 98 ? -3.588 7.903 7.150 1.00 92.25 98 TYR A N 1
ATOM 798 C CA . TYR A 1 98 ? -4.694 8.753 7.540 1.00 92.25 98 TYR A CA 1
ATOM 799 C C . TYR A 1 98 ? -5.975 8.091 7.070 1.00 92.25 98 TYR A C 1
ATOM 801 O O . TYR A 1 98 ? -6.085 7.661 5.920 1.00 92.25 98 TYR A O 1
ATOM 809 N N . GLY A 1 99 ? -6.925 7.956 7.985 1.00 91.06 99 GLY A N 1
ATOM 810 C CA . GLY A 1 99 ? -8.183 7.271 7.747 1.00 91.06 99 GLY A CA 1
ATOM 811 C C . GLY A 1 99 ? -9.368 8.203 7.911 1.00 91.06 99 GLY A C 1
ATOM 812 O O . GLY A 1 99 ? -9.401 9.031 8.820 1.00 91.06 99 GLY A O 1
ATOM 813 N N . HIS A 1 100 ? -10.358 8.023 7.049 1.00 91.50 100 HIS A N 1
ATOM 814 C CA . HIS A 1 100 ? -11.673 8.629 7.167 1.00 91.50 100 HIS A CA 1
ATOM 815 C C . HIS A 1 100 ? -12.729 7.524 7.134 1.00 91.50 100 HIS A C 1
ATOM 817 O O . HIS A 1 100 ? -12.626 6.581 6.341 1.00 91.50 100 HIS A O 1
ATOM 823 N N . ARG A 1 101 ? -13.723 7.598 8.019 1.00 88.44 101 ARG A N 1
ATOM 824 C CA . ARG A 1 101 ? -14.691 6.525 8.234 1.00 88.44 101 ARG A CA 1
ATOM 825 C C . ARG A 1 101 ? -16.121 7.030 8.057 1.00 88.44 101 ARG A C 1
ATOM 827 O O . ARG A 1 101 ? -16.563 7.966 8.712 1.00 88.44 101 ARG A O 1
ATOM 834 N N . TRP A 1 102 ? -16.874 6.305 7.239 1.00 90.69 102 TRP A N 1
ATOM 835 C CA . TRP A 1 102 ? -18.313 6.457 7.054 1.00 90.69 102 TRP A CA 1
ATOM 836 C C . TRP A 1 102 ? -19.010 5.170 7.487 1.00 90.69 102 TRP A C 1
ATOM 838 O O . TRP A 1 102 ? -19.175 4.228 6.712 1.00 90.69 102 TRP A O 1
ATOM 848 N N . ASN A 1 103 ? -19.416 5.121 8.755 1.00 89.38 103 ASN A N 1
ATOM 849 C CA . ASN A 1 103 ? -20.063 3.957 9.355 1.00 89.38 103 ASN A CA 1
ATOM 850 C C . ASN A 1 103 ? -19.245 2.651 9.185 1.00 89.38 103 ASN A C 1
ATOM 852 O O . ASN A 1 103 ? -18.228 2.486 9.861 1.00 89.38 103 ASN A O 1
ATOM 856 N N . HIS A 1 104 ? -19.674 1.737 8.307 1.00 92.62 104 HIS A N 1
ATOM 857 C CA . HIS A 1 104 ? -18.985 0.475 8.011 1.00 92.62 104 HIS A CA 1
ATOM 858 C C . HIS A 1 104 ? -17.856 0.625 6.986 1.00 92.62 104 HIS A C 1
ATOM 860 O O . HIS A 1 104 ? -16.990 -0.241 6.906 1.00 92.62 104 HIS A O 1
ATOM 866 N N . PHE A 1 105 ? -17.841 1.703 6.206 1.00 93.12 105 PHE A N 1
ATOM 867 C CA . PHE A 1 105 ? -16.832 1.935 5.181 1.00 93.12 105 PHE A CA 1
ATOM 868 C C . PHE A 1 105 ? -15.699 2.811 5.724 1.00 93.12 105 PHE A C 1
ATOM 870 O O . PHE A 1 105 ? -15.938 3.814 6.396 1.00 93.12 105 PHE A O 1
ATOM 877 N N . GLN A 1 106 ? -14.454 2.448 5.432 1.00 91.81 106 GLN A N 1
ATOM 878 C CA . GLN A 1 106 ? -13.273 3.233 5.776 1.00 91.81 106 GLN A CA 1
ATOM 879 C C . GLN A 1 106 ? -12.399 3.409 4.544 1.00 91.81 106 GLN A C 1
ATOM 881 O O . GLN A 1 106 ? -12.066 2.443 3.862 1.00 91.81 106 GLN A O 1
ATOM 886 N N . LEU A 1 107 ? -11.982 4.645 4.303 1.00 92.31 107 LEU A N 1
ATOM 887 C CA . LEU A 1 107 ? -10.982 4.980 3.306 1.00 92.31 107 LEU A CA 1
ATOM 888 C C . LEU A 1 107 ? -9.697 5.385 4.028 1.00 92.31 107 LEU A C 1
ATOM 890 O O . LEU A 1 107 ? -9.728 6.091 5.034 1.00 92.31 107 LEU A O 1
ATOM 894 N N . THR A 1 108 ? -8.568 4.894 3.542 1.00 91.25 108 THR A N 1
ATOM 895 C CA . THR A 1 108 ? -7.243 5.097 4.122 1.00 91.25 108 THR A CA 1
ATOM 896 C C . THR A 1 108 ? -6.285 5.566 3.047 1.00 91.25 108 THR A C 1
ATOM 898 O O . THR A 1 108 ? -6.317 5.089 1.917 1.00 91.25 108 THR A O 1
ATOM 901 N N . SER A 1 109 ? -5.426 6.501 3.410 1.00 91.50 109 SER A N 1
ATOM 902 C CA . SER A 1 109 ? -4.345 7.014 2.582 1.00 91.50 109 SER A CA 1
ATOM 903 C C . SER A 1 109 ? -3.053 6.866 3.357 1.00 91.50 109 SER A C 1
ATOM 905 O O . SER A 1 109 ? -2.971 7.367 4.475 1.00 91.50 109 SER A O 1
ATOM 907 N N . LYS A 1 110 ? -2.056 6.178 2.802 1.00 90.19 110 LYS A N 1
ATOM 908 C CA . LYS A 1 110 ? -0.780 5.927 3.475 1.00 90.19 110 LYS A CA 1
ATOM 909 C C . LYS A 1 110 ? 0.383 6.482 2.676 1.00 90.19 110 LYS A C 1
ATOM 911 O O . LYS A 1 110 ? 0.431 6.375 1.449 1.00 90.19 110 LYS A O 1
ATOM 916 N N . LEU A 1 111 ? 1.322 7.062 3.408 1.00 90.25 111 LEU A N 1
ATOM 917 C CA . LEU A 1 111 ? 2.632 7.439 2.918 1.00 90.25 111 LEU A CA 1
ATOM 918 C C . LEU A 1 111 ? 3.653 6.545 3.611 1.00 90.25 111 LEU A C 1
ATOM 920 O O . LEU A 1 111 ? 3.798 6.558 4.833 1.00 90.25 111 LEU A O 1
ATOM 924 N N . GLU A 1 112 ? 4.328 5.739 2.808 1.00 86.69 112 GLU A N 1
ATOM 925 C CA . GLU A 1 112 ? 5.235 4.697 3.253 1.00 86.69 112 GLU A CA 1
ATOM 926 C C . GLU A 1 112 ? 6.610 4.909 2.630 1.00 86.69 112 GLU A C 1
ATOM 928 O O . GLU A 1 112 ? 6.768 5.430 1.521 1.00 86.69 112 GLU A O 1
ATOM 933 N N . VAL A 1 113 ? 7.625 4.469 3.355 1.00 84.75 113 VAL A N 1
ATOM 934 C CA . VAL A 1 113 ? 8.998 4.415 2.885 1.00 84.75 113 VAL A CA 1
ATOM 935 C C . VAL A 1 113 ? 9.435 2.963 2.937 1.00 84.75 113 VAL A C 1
ATOM 937 O O . VAL A 1 113 ? 9.420 2.328 3.992 1.00 84.75 113 VAL A O 1
ATOM 940 N N . GLY A 1 114 ? 9.787 2.434 1.770 1.00 75.06 114 GLY A N 1
ATOM 941 C CA . GLY A 1 114 ? 10.351 1.103 1.625 1.00 75.06 114 GLY A CA 1
ATOM 942 C C . GLY A 1 114 ? 11.861 1.104 1.836 1.00 75.06 114 GLY A C 1
ATOM 943 O O . GLY A 1 114 ? 12.567 1.952 1.279 1.00 75.06 114 GLY A O 1
ATOM 944 N N . ALA A 1 115 ? 12.341 0.124 2.599 1.00 70.50 115 ALA A N 1
ATOM 945 C CA . ALA A 1 115 ? 13.721 -0.334 2.596 1.00 70.50 115 ALA A CA 1
ATOM 946 C C . ALA A 1 115 ? 13.801 -1.584 1.704 1.00 70.50 115 ALA A C 1
ATOM 948 O O . ALA A 1 115 ? 13.373 -2.677 2.084 1.00 70.50 115 ALA A O 1
ATOM 949 N N . THR A 1 116 ? 14.310 -1.402 0.486 1.00 63.56 116 THR A N 1
ATOM 950 C CA . THR A 1 116 ? 14.396 -2.474 -0.511 1.00 63.56 116 THR A CA 1
ATOM 951 C C . THR A 1 116 ? 15.540 -3.433 -0.205 1.00 63.56 116 THR A C 1
ATOM 953 O O . THR A 1 116 ? 16.689 -3.010 -0.095 1.00 63.56 116 THR A O 1
ATOM 956 N N . SER A 1 117 ? 15.229 -4.729 -0.097 1.00 51.56 117 SER A N 1
ATOM 957 C CA . SER A 1 117 ? 16.211 -5.791 0.188 1.00 51.56 117 SER A CA 1
ATOM 958 C C . SER A 1 117 ? 16.770 -6.461 -1.076 1.00 51.56 117 SER A C 1
ATOM 960 O O . SER A 1 117 ? 17.734 -7.218 -0.989 1.00 51.56 117 SER A O 1
ATOM 962 N N . THR A 1 118 ? 16.161 -6.242 -2.244 1.00 53.00 118 THR A N 1
ATOM 963 C CA . THR A 1 118 ? 16.360 -7.090 -3.437 1.00 53.00 118 THR A CA 1
ATOM 964 C C . THR A 1 118 ? 17.377 -6.567 -4.454 1.00 53.00 118 THR A C 1
ATOM 966 O O . THR A 1 118 ? 17.753 -7.291 -5.372 1.00 53.00 118 THR A O 1
ATOM 969 N N . PHE A 1 119 ? 17.921 -5.367 -4.260 1.00 47.81 119 PHE A N 1
ATOM 970 C CA . PHE A 1 119 ? 19.109 -4.899 -4.974 1.00 47.81 119 PHE A CA 1
ATOM 971 C C . PHE A 1 119 ? 20.129 -4.451 -3.935 1.00 47.81 119 PHE A C 1
ATOM 973 O O . PHE A 1 119 ? 19.740 -3.852 -2.941 1.00 47.81 119 PHE A O 1
ATOM 980 N N . ALA A 1 120 ? 21.414 -4.741 -4.151 1.00 37.09 120 ALA A N 1
ATOM 981 C CA . ALA A 1 120 ? 22.542 -4.551 -3.226 1.00 37.09 120 ALA A CA 1
ATOM 982 C C . ALA A 1 120 ? 22.836 -3.088 -2.790 1.00 37.09 120 ALA A C 1
ATOM 984 O O . ALA A 1 120 ? 23.967 -2.729 -2.480 1.00 37.09 120 ALA A O 1
ATOM 985 N N . GLN A 1 121 ? 21.830 -2.218 -2.775 1.00 42.34 121 GLN A N 1
ATOM 986 C CA . GLN A 1 121 ? 21.861 -0.856 -2.284 1.00 42.34 121 GLN A CA 1
ATOM 987 C C . GLN A 1 121 ? 20.580 -0.590 -1.491 1.00 42.34 121 GLN A C 1
ATOM 989 O O . GLN A 1 121 ? 19.494 -0.524 -2.068 1.00 42.34 121 GLN A O 1
ATOM 994 N N . GLN A 1 122 ? 20.742 -0.378 -0.181 1.00 53.56 122 GLN A N 1
ATOM 995 C CA . GLN A 1 122 ? 19.734 0.211 0.700 1.00 53.56 122 GLN A CA 1
ATOM 996 C C . GLN A 1 122 ? 19.292 1.543 0.093 1.00 53.56 122 GLN A C 1
ATOM 998 O O . GLN A 1 122 ? 20.000 2.548 0.152 1.00 53.56 122 GLN A O 1
ATOM 1003 N N . ARG A 1 123 ? 18.153 1.536 -0.589 1.00 63.88 123 ARG A N 1
ATOM 1004 C CA . ARG A 1 123 ? 17.625 2.712 -1.270 1.00 63.88 123 ARG A CA 1
ATOM 1005 C C . ARG A 1 123 ? 16.226 2.961 -0.764 1.00 63.88 123 ARG A C 1
ATOM 1007 O O . ARG A 1 123 ? 15.384 2.070 -0.785 1.00 63.88 123 ARG A O 1
ATOM 1014 N N . PHE A 1 124 ? 16.003 4.200 -0.355 1.00 69.31 124 PHE A N 1
ATOM 1015 C CA . PHE A 1 124 ? 14.692 4.698 0.013 1.00 69.31 124 PHE A CA 1
ATOM 1016 C C . PHE A 1 124 ? 13.769 4.677 -1.208 1.00 69.31 124 PHE A C 1
ATOM 1018 O O . PHE A 1 124 ? 14.076 5.283 -2.241 1.00 69.31 124 PHE A O 1
ATOM 1025 N N . SER A 1 125 ? 12.641 3.982 -1.085 1.00 75.38 125 SER A N 1
ATOM 1026 C CA . SER A 1 125 ? 11.594 3.940 -2.105 1.00 75.38 125 SER A CA 1
ATOM 1027 C C . SER A 1 125 ? 10.312 4.543 -1.531 1.00 75.38 125 SER A C 1
ATOM 1029 O O . SER A 1 125 ? 9.667 3.902 -0.697 1.00 75.38 125 SER A O 1
ATOM 1031 N N . PRO A 1 126 ? 9.938 5.782 -1.902 1.00 81.75 126 PRO A N 1
ATOM 1032 C CA . PRO A 1 126 ? 8.667 6.341 -1.471 1.00 81.75 126 PRO A CA 1
ATOM 1033 C C . PRO A 1 126 ? 7.517 5.563 -2.118 1.00 81.75 126 PRO A C 1
ATOM 1035 O O . PRO A 1 126 ? 7.502 5.335 -3.336 1.00 81.75 126 PRO A O 1
ATOM 1038 N N . ARG A 1 127 ? 6.539 5.189 -1.295 1.00 85.00 127 ARG A N 1
ATOM 1039 C CA . ARG A 1 127 ? 5.312 4.501 -1.688 1.00 85.00 127 ARG A CA 1
ATOM 1040 C C . ARG A 1 127 ? 4.119 5.288 -1.168 1.00 85.00 127 ARG A C 1
ATOM 1042 O O . ARG A 1 127 ? 4.090 5.731 -0.025 1.00 85.00 127 ARG A O 1
ATOM 1049 N N . ILE A 1 128 ? 3.140 5.478 -2.037 1.00 88.31 128 ILE A N 1
ATOM 1050 C CA . ILE A 1 128 ? 1.849 6.059 -1.685 1.00 88.31 128 ILE A CA 1
ATOM 1051 C C . ILE A 1 128 ? 0.817 4.970 -1.919 1.00 88.31 128 ILE A C 1
ATOM 1053 O O . ILE A 1 128 ? 0.796 4.361 -2.992 1.00 88.31 128 ILE A O 1
ATOM 1057 N N . SER A 1 129 ? -0.029 4.722 -0.929 1.00 89.62 129 SER A N 1
ATOM 1058 C CA . SER A 1 129 ? -1.104 3.746 -1.035 1.00 89.62 129 SER A CA 1
ATOM 1059 C C . SER A 1 129 ? -2.440 4.346 -0.622 1.00 89.62 129 SER A C 1
ATOM 1061 O O . SER A 1 129 ? -2.524 5.228 0.229 1.00 89.62 129 SER A O 1
ATOM 1063 N N . VAL A 1 130 ? -3.500 3.885 -1.276 1.00 91.25 130 VAL A N 1
ATOM 1064 C CA . VAL A 1 130 ? -4.883 4.213 -0.943 1.00 91.25 130 VAL A CA 1
ATOM 1065 C C . VAL A 1 130 ? -5.611 2.895 -0.750 1.00 91.25 130 VAL A C 1
ATOM 1067 O O . VAL A 1 130 ? -5.625 2.046 -1.642 1.00 91.25 130 VAL A O 1
ATOM 1070 N N . GLY A 1 131 ? -6.177 2.715 0.434 1.00 91.50 131 GLY A N 1
ATOM 1071 C CA . GLY A 1 131 ? -6.913 1.525 0.826 1.00 91.50 131 GLY A CA 1
ATOM 1072 C C . GLY A 1 131 ? -8.370 1.850 1.111 1.00 91.50 131 GLY A C 1
ATOM 1073 O O . GLY A 1 131 ? -8.668 2.865 1.730 1.00 91.50 131 GLY A O 1
ATOM 1074 N N . SER A 1 132 ? -9.277 0.973 0.709 1.00 93.88 132 SER A N 1
ATOM 1075 C CA . SER A 1 132 ? -10.691 1.017 1.076 1.00 93.88 132 SER A CA 1
ATOM 1076 C C . SER A 1 132 ? -11.063 -0.268 1.800 1.00 93.88 132 SER A C 1
ATOM 1078 O O . SER A 1 132 ? -10.646 -1.349 1.389 1.00 93.88 132 SER A O 1
ATOM 1080 N N . SER A 1 133 ? -11.826 -0.165 2.881 1.00 95.88 133 SER A N 1
ATOM 1081 C CA . SER A 1 133 ? -12.244 -1.305 3.694 1.00 95.88 133 SER A CA 1
ATOM 1082 C C . SER A 1 133 ? -13.727 -1.219 4.016 1.00 95.88 133 SER A C 1
ATOM 1084 O O . SER A 1 133 ? -14.253 -0.132 4.254 1.00 95.88 133 SER A O 1
ATOM 1086 N N . TYR A 1 134 ? -14.393 -2.369 4.068 1.00 96.50 134 TYR A N 1
ATOM 1087 C CA . TYR A 1 134 ? -15.799 -2.467 4.456 1.00 96.50 134 TYR A CA 1
ATOM 1088 C C . TYR A 1 134 ? -15.954 -3.420 5.644 1.00 96.50 134 TYR A C 1
ATOM 1090 O O . TYR A 1 134 ? -15.867 -4.631 5.481 1.00 96.50 134 TYR A O 1
ATOM 1098 N N . PHE A 1 135 ? -16.175 -2.902 6.851 1.00 96.56 135 PHE A N 1
ATOM 1099 C CA . PHE A 1 135 ? -16.266 -3.703 8.074 1.00 96.56 135 PHE A CA 1
ATOM 1100 C C . PHE A 1 135 ? -17.662 -4.286 8.263 1.00 96.56 135 PHE A C 1
ATOM 1102 O O . PHE A 1 135 ? -18.531 -3.658 8.867 1.00 96.56 135 PHE A O 1
ATOM 1109 N N . PHE A 1 136 ? -17.880 -5.506 7.776 1.00 95.75 136 PHE A N 1
ATOM 1110 C CA . PHE A 1 136 ? -19.137 -6.218 8.007 1.00 95.75 136 PHE A CA 1
ATOM 1111 C C . PHE A 1 136 ? -19.237 -6.791 9.431 1.00 95.75 136 PHE A C 1
ATOM 1113 O O . PHE A 1 136 ? -20.342 -6.954 9.944 1.00 95.75 136 PHE A O 1
ATOM 1120 N N . VAL A 1 137 ? -18.108 -7.048 10.104 1.00 93.69 137 VAL A N 1
ATOM 1121 C CA . VAL A 1 137 ? -18.086 -7.346 11.543 1.00 93.69 137 VAL A CA 1
ATOM 1122 C C . VAL A 1 137 ? -17.682 -6.086 12.289 1.00 93.69 137 VAL A C 1
ATOM 1124 O O . VAL A 1 137 ? -16.553 -5.623 12.153 1.00 93.69 137 VAL A O 1
ATOM 1127 N N . ARG A 1 138 ? -18.603 -5.553 13.093 1.00 91.81 138 ARG A N 1
ATOM 1128 C CA . ARG A 1 138 ? -18.363 -4.413 13.980 1.00 91.81 138 ARG A CA 1
ATOM 1129 C C . ARG A 1 138 ? -19.035 -4.668 15.321 1.00 91.81 138 ARG A C 1
ATOM 1131 O O . ARG A 1 138 ? -20.232 -4.441 15.476 1.00 91.81 138 ARG A O 1
ATOM 1138 N N . LYS A 1 139 ? -18.281 -5.207 16.277 1.00 90.19 139 LYS A N 1
ATOM 1139 C CA . LYS A 1 139 ? -18.792 -5.557 17.611 1.00 90.19 139 LYS A CA 1
ATOM 1140 C C . LYS A 1 139 ? -17.837 -5.055 18.683 1.00 90.19 139 LYS A C 1
ATOM 1142 O O . LYS A 1 139 ? -16.761 -5.614 18.875 1.00 90.19 139 LYS A O 1
ATOM 1147 N N . GLY A 1 140 ? -18.251 -4.009 19.397 1.00 87.81 140 GLY A N 1
ATOM 1148 C CA . GLY A 1 140 ? -17.474 -3.424 20.488 1.00 87.81 140 GLY A CA 1
ATOM 1149 C C . GLY A 1 140 ? -16.113 -2.916 20.013 1.00 87.81 140 GLY A C 1
ATOM 1150 O O . GLY A 1 140 ? -16.030 -1.871 19.376 1.00 87.81 140 GLY A O 1
ATOM 1151 N N . THR A 1 141 ? -15.056 -3.656 20.343 1.00 93.38 141 THR A N 1
ATOM 1152 C CA . THR A 1 141 ? -13.660 -3.331 20.015 1.00 93.38 141 THR A CA 1
ATOM 1153 C C . THR A 1 141 ? -13.157 -3.979 18.727 1.00 93.38 141 THR A C 1
ATOM 1155 O O . THR A 1 141 ? -12.027 -3.719 18.332 1.00 93.38 141 THR A O 1
ATOM 1158 N N . LEU A 1 142 ? -13.951 -4.835 18.084 1.00 96.31 142 LEU A N 1
ATOM 1159 C CA . LEU A 1 142 ? -13.541 -5.604 16.914 1.00 96.31 142 LEU A CA 1
ATOM 1160 C C . LEU A 1 142 ? -14.180 -5.045 15.639 1.00 96.31 142 LEU A C 1
ATOM 1162 O O . LEU A 1 142 ? -15.407 -5.078 15.506 1.00 96.31 142 LEU A O 1
ATOM 1166 N N . ASP A 1 143 ? -13.341 -4.622 14.692 1.00 96.06 143 ASP A N 1
ATOM 1167 C CA . ASP A 1 143 ? -13.718 -4.307 13.313 1.00 96.06 143 ASP A CA 1
ATOM 1168 C C . ASP A 1 143 ? -13.022 -5.303 12.359 1.00 96.06 143 ASP A C 1
ATOM 1170 O O . ASP A 1 143 ? -11.798 -5.430 12.379 1.00 96.06 143 ASP A O 1
ATOM 1174 N N . PHE A 1 144 ? -13.771 -6.005 11.505 1.00 97.62 144 PHE A N 1
ATOM 1175 C CA . PHE A 1 144 ? -13.212 -6.921 10.500 1.00 97.62 144 PHE A CA 1
ATOM 1176 C C . PHE A 1 144 ? -13.974 -6.858 9.174 1.00 97.62 144 PHE A C 1
ATOM 1178 O O . PHE A 1 144 ? -15.206 -6.757 9.146 1.00 97.62 144 PHE A O 1
ATOM 1185 N N . GLY A 1 145 ? -13.232 -6.892 8.067 1.00 97.62 145 GLY A N 1
ATOM 1186 C CA . GLY A 1 145 ? -13.803 -6.758 6.732 1.00 97.62 145 GLY A CA 1
ATOM 1187 C C . GLY A 1 145 ? -12.804 -6.944 5.593 1.00 97.62 145 GLY A C 1
ATOM 1188 O O . GLY A 1 145 ? -11.597 -6.982 5.847 1.00 97.62 145 GLY A O 1
ATOM 1189 N N . PRO A 1 146 ? -13.274 -7.044 4.334 1.00 97.81 146 PRO A N 1
ATOM 1190 C CA . PRO A 1 146 ? -12.404 -6.975 3.173 1.00 97.81 146 PRO A CA 1
ATOM 1191 C C . PRO A 1 146 ? -11.702 -5.619 3.076 1.00 97.81 146 PRO A C 1
ATOM 1193 O O . PRO A 1 146 ? -12.250 -4.578 3.454 1.00 97.81 146 PRO A O 1
ATOM 1196 N N . GLU A 1 147 ? -10.505 -5.647 2.505 1.00 96.50 147 GLU A N 1
ATOM 1197 C CA . GLU A 1 147 ? -9.697 -4.480 2.175 1.00 96.50 147 GLU A CA 1
ATOM 1198 C C . GLU A 1 147 ? -9.252 -4.572 0.713 1.00 96.50 147 GLU A C 1
ATOM 1200 O O . GLU A 1 147 ? -8.826 -5.623 0.240 1.00 96.50 147 GLU A O 1
ATOM 1205 N N . PHE A 1 148 ? -9.366 -3.460 -0.005 1.00 95.81 148 PHE A N 1
ATOM 1206 C CA . PHE A 1 148 ? -8.765 -3.262 -1.316 1.00 95.81 148 PHE A CA 1
ATOM 1207 C C . PHE A 1 148 ? -7.721 -2.160 -1.201 1.00 95.81 148 PHE A C 1
ATOM 1209 O O . PHE A 1 148 ? -8.044 -1.072 -0.726 1.00 95.81 148 PHE A O 1
ATOM 1216 N N . VAL A 1 149 ? -6.497 -2.420 -1.653 1.00 93.31 149 VAL A N 1
ATOM 1217 C CA . VAL A 1 149 ? -5.377 -1.477 -1.589 1.00 93.31 149 VAL A CA 1
ATOM 1218 C C . VAL A 1 149 ? -4.789 -1.284 -2.975 1.00 93.31 149 VAL A C 1
ATOM 1220 O O . VAL A 1 149 ? -4.342 -2.237 -3.613 1.00 93.31 149 VAL A O 1
ATOM 1223 N N . TYR A 1 150 ? -4.728 -0.032 -3.411 1.00 92.06 150 TYR A N 1
ATOM 1224 C CA . TYR A 1 150 ? -3.906 0.378 -4.537 1.00 92.06 150 TYR A CA 1
ATOM 1225 C C . TYR A 1 150 ? -2.636 1.040 -4.012 1.00 92.06 150 TYR A C 1
ATOM 1227 O O . TYR A 1 150 ? -2.720 1.970 -3.210 1.00 92.06 150 TYR A O 1
ATOM 1235 N N . ALA A 1 151 ? -1.468 0.612 -4.479 1.00 89.06 151 ALA A N 1
ATOM 1236 C CA . ALA A 1 151 ? -0.208 1.252 -4.127 1.00 89.06 151 ALA A CA 1
ATOM 1237 C C . ALA A 1 151 ? 0.620 1.606 -5.358 1.00 89.06 151 ALA A C 1
ATOM 1239 O O . ALA A 1 151 ? 0.643 0.891 -6.359 1.00 89.06 151 ALA A O 1
ATOM 1240 N N . TYR A 1 152 ? 1.327 2.723 -5.260 1.00 87.31 152 TYR A N 1
ATOM 1241 C CA . TYR A 1 152 ? 2.263 3.191 -6.263 1.00 87.31 152 TYR A CA 1
ATOM 1242 C C . TYR A 1 152 ? 3.588 3.539 -5.601 1.00 87.31 152 TYR A C 1
ATOM 1244 O O . TYR A 1 152 ? 3.630 4.321 -4.650 1.00 87.31 152 TYR A O 1
ATOM 1252 N N . SER A 1 153 ? 4.679 3.000 -6.134 1.00 83.50 153 SER A N 1
ATOM 1253 C CA . SER A 1 153 ? 6.029 3.366 -5.717 1.00 83.50 153 SER A CA 1
ATOM 1254 C C . SER A 1 153 ? 6.898 3.703 -6.920 1.00 83.50 153 SER A C 1
ATOM 1256 O O . SER A 1 153 ? 6.689 3.245 -8.052 1.00 83.50 153 SER A O 1
ATOM 1258 N N . ARG A 1 154 ? 7.880 4.572 -6.682 1.00 80.31 154 ARG A N 1
ATOM 1259 C CA . ARG A 1 154 ? 8.826 4.996 -7.710 1.00 80.31 154 ARG A CA 1
ATOM 1260 C C . ARG A 1 154 ? 10.215 5.121 -7.118 1.00 80.31 154 ARG A C 1
ATOM 1262 O O . ARG A 1 154 ? 10.462 5.985 -6.284 1.00 80.31 154 ARG A O 1
ATOM 1269 N N . GLN A 1 155 ? 11.148 4.363 -7.676 1.00 78.06 155 GLN A N 1
ATOM 1270 C CA . GLN A 1 155 ? 12.553 4.410 -7.298 1.00 78.06 155 GLN A CA 1
ATOM 1271 C C . GLN A 1 155 ? 13.378 4.963 -8.459 1.00 78.06 155 GLN A C 1
ATOM 1273 O O . GLN A 1 155 ? 13.246 4.543 -9.611 1.00 78.06 155 GLN A O 1
ATOM 1278 N N . ARG A 1 156 ? 14.240 5.939 -8.174 1.00 73.38 156 ARG A N 1
ATOM 1279 C CA . ARG A 1 156 ? 15.214 6.442 -9.151 1.00 73.38 156 ARG A CA 1
ATOM 1280 C C . ARG A 1 156 ? 16.487 5.617 -9.028 1.00 73.38 156 ARG A C 1
ATOM 1282 O O . ARG A 1 156 ? 17.068 5.573 -7.948 1.00 73.38 156 ARG A O 1
ATOM 1289 N N . LEU A 1 157 ? 16.930 4.982 -10.117 1.00 68.81 157 LEU A N 1
ATOM 1290 C CA . LEU A 1 157 ? 18.147 4.176 -10.062 1.00 68.81 157 LEU A CA 1
ATOM 1291 C C . LEU A 1 157 ? 19.446 4.971 -10.236 1.00 68.81 157 LEU A C 1
ATOM 1293 O O . LEU A 1 157 ? 20.499 4.505 -9.801 1.00 68.8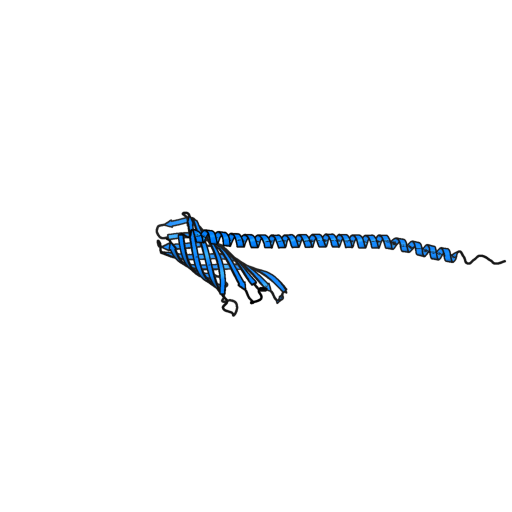1 157 LEU A O 1
ATOM 1297 N N . THR A 1 158 ? 19.372 6.137 -10.877 1.00 65.19 158 THR A N 1
ATOM 1298 C CA . THR A 1 158 ? 20.504 7.032 -11.149 1.00 65.19 158 THR A CA 1
ATOM 1299 C C . THR A 1 158 ? 20.088 8.487 -10.931 1.00 65.19 158 THR A C 1
ATOM 1301 O O . THR A 1 158 ? 18.908 8.827 -11.070 1.00 65.19 158 THR A O 1
ATOM 1304 N N . SER A 1 159 ? 21.050 9.364 -10.621 1.00 59.75 159 SER A N 1
ATOM 1305 C CA . SER A 1 159 ? 20.807 10.809 -10.458 1.00 59.75 159 SER A CA 1
ATOM 1306 C C . SER A 1 159 ? 20.298 11.474 -11.744 1.00 59.75 159 SER A C 1
ATOM 1308 O O . SER A 1 159 ? 19.578 12.465 -11.685 1.00 59.75 159 SER A O 1
ATOM 1310 N N . GLN A 1 160 ? 20.586 10.883 -12.909 1.00 54.56 160 GLN A N 1
ATOM 1311 C CA . GLN A 1 160 ? 20.248 11.426 -14.229 1.00 54.56 160 GLN A CA 1
ATOM 1312 C C . GLN A 1 160 ? 18.814 11.120 -14.710 1.00 54.56 160 GLN A C 1
ATOM 1314 O O . GLN A 1 160 ? 18.476 11.387 -15.862 1.00 54.56 160 GLN A O 1
ATOM 1319 N N . GLY A 1 161 ? 17.938 10.563 -13.863 1.00 51.44 161 GLY A N 1
ATOM 1320 C CA . GLY A 1 161 ? 16.479 10.526 -14.078 1.00 51.44 161 GLY A CA 1
ATOM 1321 C C . GLY A 1 161 ? 15.947 9.607 -15.192 1.00 51.44 161 GLY A C 1
ATOM 1322 O O . GLY A 1 161 ? 14.752 9.306 -15.198 1.00 51.44 161 GLY A O 1
ATOM 1323 N N . LYS A 1 162 ? 16.799 9.110 -16.099 1.00 57.12 162 LYS A N 1
ATOM 1324 C CA . LYS A 1 162 ? 16.405 8.255 -17.237 1.00 57.12 162 LYS A CA 1
ATOM 1325 C C . LYS A 1 162 ? 16.035 6.819 -16.841 1.00 57.12 162 LYS A C 1
ATOM 1327 O O . LYS A 1 162 ? 15.361 6.136 -17.605 1.00 57.12 162 LYS A O 1
ATOM 1332 N N . THR A 1 163 ? 16.405 6.375 -15.641 1.00 66.38 163 THR A N 1
ATOM 1333 C CA . THR A 1 163 ? 16.180 5.003 -15.154 1.00 66.38 163 THR A CA 1
ATOM 1334 C C . THR A 1 163 ? 15.308 4.994 -13.896 1.00 66.38 163 THR A C 1
ATOM 1336 O O . THR A 1 163 ? 15.733 4.617 -12.807 1.00 66.38 163 THR A O 1
ATOM 1339 N N . ALA A 1 164 ? 14.064 5.467 -14.025 1.00 72.44 164 ALA A N 1
ATOM 1340 C CA . ALA A 1 164 ? 13.067 5.318 -12.966 1.00 72.44 164 ALA A CA 1
ATOM 1341 C C . ALA A 1 164 ? 12.359 3.959 -13.076 1.00 72.44 164 ALA A C 1
ATOM 1343 O O . ALA A 1 164 ? 11.781 3.635 -14.123 1.00 72.44 164 ALA A O 1
ATOM 1344 N N . HIS A 1 165 ? 12.394 3.203 -11.982 1.00 81.00 165 HIS A N 1
ATOM 1345 C CA . HIS A 1 165 ? 11.597 2.002 -11.772 1.00 81.00 165 HIS A CA 1
ATOM 1346 C C . HIS A 1 165 ? 10.272 2.398 -11.125 1.00 81.00 165 HIS A C 1
ATOM 1348 O O . HIS A 1 165 ? 10.228 3.291 -10.274 1.00 81.00 165 HIS A O 1
ATOM 1354 N N . HIS A 1 166 ? 9.191 1.781 -11.588 1.00 83.94 166 HIS A N 1
ATOM 1355 C CA . HIS A 1 166 ? 7.841 2.027 -11.098 1.00 83.94 166 HIS A CA 1
ATOM 1356 C C . HIS A 1 166 ? 7.194 0.702 -10.737 1.00 83.94 166 HIS A C 1
ATOM 1358 O O . HIS A 1 166 ? 7.296 -0.245 -11.519 1.00 83.94 166 HIS A O 1
ATOM 1364 N N . TRP A 1 167 ? 6.458 0.692 -9.634 1.00 85.31 167 TRP A N 1
ATOM 1365 C CA . TRP A 1 167 ? 5.591 -0.414 -9.260 1.00 85.31 167 TRP A CA 1
ATOM 1366 C C . TRP A 1 167 ? 4.178 0.115 -9.055 1.00 85.31 167 TRP A C 1
ATOM 1368 O O . TRP A 1 167 ? 3.975 1.163 -8.441 1.00 85.31 167 TRP A O 1
ATOM 1378 N N . ASN A 1 168 ? 3.210 -0.602 -9.613 1.00 89.25 168 ASN A N 1
ATOM 1379 C CA . ASN A 1 168 ? 1.794 -0.415 -9.335 1.00 89.25 168 ASN A CA 1
ATOM 1380 C C . ASN A 1 168 ? 1.282 -1.719 -8.747 1.00 89.25 168 ASN A C 1
ATOM 1382 O O . ASN A 1 168 ? 1.487 -2.776 -9.339 1.00 89.25 168 ASN A O 1
ATOM 1386 N N . GLU A 1 169 ? 0.624 -1.646 -7.605 1.00 88.56 169 GLU A N 1
ATOM 1387 C CA . GLU A 1 169 ? 0.123 -2.811 -6.896 1.00 88.56 169 GLU A CA 1
ATOM 1388 C C . GLU A 1 169 ? -1.379 -2.664 -6.695 1.00 88.56 169 GLU A C 1
ATOM 1390 O O . GLU A 1 169 ? -1.858 -1.612 -6.272 1.00 88.56 169 GLU A O 1
ATOM 1395 N N . MET A 1 170 ? -2.115 -3.725 -7.001 1.00 93.12 170 MET A N 1
ATOM 1396 C CA . MET A 1 170 ? -3.544 -3.846 -6.749 1.00 93.12 170 MET A CA 1
ATOM 1397 C C . MET A 1 170 ? -3.753 -5.077 -5.888 1.00 93.12 170 MET A C 1
ATOM 1399 O O . MET A 1 170 ? -3.627 -6.197 -6.382 1.00 93.12 170 MET A O 1
ATOM 1403 N N . ASN A 1 171 ? -4.061 -4.866 -4.616 1.00 93.88 171 ASN A N 1
ATOM 1404 C CA . ASN A 1 171 ? -4.168 -5.926 -3.630 1.00 93.88 171 ASN A CA 1
ATOM 1405 C C . ASN A 1 171 ? -5.591 -6.004 -3.076 1.00 93.88 171 ASN A C 1
ATOM 1407 O O . ASN A 1 171 ? -6.242 -4.982 -2.856 1.00 93.88 171 ASN A O 1
ATOM 1411 N N . LEU A 1 172 ? -6.058 -7.226 -2.845 1.00 96.88 172 LEU A N 1
ATOM 1412 C CA . LEU A 1 172 ? -7.325 -7.523 -2.194 1.00 96.88 172 LEU A CA 1
ATOM 1413 C C . LEU A 1 172 ? -7.057 -8.474 -1.030 1.00 96.88 172 LEU A C 1
ATOM 1415 O O . LEU A 1 172 ? -6.247 -9.397 -1.134 1.00 96.88 172 LEU A O 1
ATOM 1419 N N . GLY A 1 173 ? -7.740 -8.262 0.079 1.00 97.12 173 GLY A N 1
ATOM 1420 C CA . GLY A 1 173 ? -7.540 -9.070 1.264 1.00 97.12 173 GLY A CA 1
ATOM 1421 C C . GLY A 1 173 ? -8.492 -8.688 2.368 1.00 97.12 173 GLY A C 1
ATOM 1422 O O . GLY A 1 173 ? -9.658 -8.381 2.117 1.00 97.12 173 GLY A O 1
ATOM 1423 N N . TYR A 1 174 ? -7.992 -8.727 3.596 1.00 97.75 174 TYR A N 1
ATOM 1424 C CA . TYR A 1 174 ? -8.764 -8.376 4.775 1.00 97.75 174 TYR A CA 1
ATOM 1425 C C . TYR A 1 174 ? -8.033 -7.362 5.639 1.00 97.75 174 TYR A C 1
ATOM 1427 O O . TYR A 1 174 ? -6.804 -7.282 5.654 1.00 97.75 174 TYR A O 1
ATOM 1435 N N . ARG A 1 175 ? -8.825 -6.664 6.448 1.00 97.50 175 ARG A N 1
ATOM 1436 C CA . ARG A 1 175 ? -8.364 -5.775 7.502 1.00 97.50 175 ARG A CA 1
ATOM 1437 C C . ARG A 1 175 ? -9.078 -6.106 8.801 1.00 97.50 175 ARG A C 1
ATOM 1439 O O . ARG A 1 175 ? -10.304 -6.181 8.854 1.00 97.50 175 ARG A O 1
ATOM 1446 N N . LEU A 1 176 ? -8.281 -6.278 9.842 1.00 97.69 176 LEU A N 1
ATOM 1447 C CA . LEU A 1 176 ? -8.684 -6.506 11.218 1.00 97.69 176 LEU A CA 1
ATOM 1448 C C . LEU A 1 176 ? -8.232 -5.309 12.052 1.00 97.69 176 LEU A C 1
ATOM 1450 O O . LEU A 1 176 ? -7.074 -4.895 11.971 1.00 97.69 176 LEU A O 1
ATOM 1454 N N . GLN A 1 177 ? -9.133 -4.764 12.863 1.00 96.69 177 GLN A N 1
ATOM 1455 C CA . GLN A 1 177 ? -8.798 -3.774 13.876 1.00 96.69 177 GLN A CA 1
ATOM 1456 C C . GLN A 1 177 ? -9.359 -4.196 15.226 1.00 96.69 177 GLN A C 1
ATOM 1458 O O . GLN A 1 177 ? -10.532 -4.556 15.331 1.00 96.69 177 GLN A O 1
ATOM 1463 N N . VAL A 1 178 ? -8.521 -4.133 16.257 1.00 97.06 178 VAL A N 1
ATOM 1464 C CA . VAL A 1 178 ? -8.887 -4.521 17.620 1.00 97.06 178 VAL A CA 1
ATOM 1465 C C . VAL A 1 178 ? -8.531 -3.396 18.580 1.00 97.06 178 VAL A C 1
ATOM 1467 O O . VAL A 1 178 ? -7.361 -3.073 18.757 1.00 97.06 178 VAL A O 1
ATOM 1470 N N . GLY A 1 179 ? -9.536 -2.794 19.208 1.00 95.25 179 GLY A N 1
ATOM 1471 C CA . GLY A 1 179 ? -9.376 -1.753 20.219 1.00 95.25 179 GLY A CA 1
ATOM 1472 C C . GLY A 1 179 ? -10.509 -0.728 20.214 1.00 95.25 179 GLY A C 1
ATOM 1473 O O . GLY A 1 179 ? -11.478 -0.844 19.464 1.00 95.25 179 GLY A O 1
ATOM 1474 N N . ARG A 1 180 ? -10.395 0.280 21.084 1.00 91.50 180 ARG A N 1
ATOM 1475 C CA . ARG A 1 180 ? -11.336 1.413 21.153 1.00 91.50 180 ARG A CA 1
ATOM 1476 C C . ARG A 1 180 ? -10.782 2.586 20.347 1.00 91.50 180 ARG A C 1
ATOM 1478 O O . ARG A 1 180 ? -10.829 2.546 19.125 1.00 91.50 180 ARG A O 1
ATOM 1485 N N . ASN A 1 181 ? -10.212 3.581 21.020 1.00 92.50 181 ASN A N 1
ATOM 1486 C CA . ASN A 1 181 ? -9.596 4.734 20.363 1.00 92.50 181 ASN A CA 1
ATOM 1487 C C . ASN A 1 181 ? -8.196 4.375 19.864 1.00 92.50 181 ASN A C 1
ATOM 1489 O O . ASN A 1 181 ? -7.845 4.706 18.740 1.00 92.50 181 ASN A O 1
ATOM 1493 N N . LEU A 1 182 ? -7.434 3.621 20.663 1.00 96.19 182 LEU A N 1
ATOM 1494 C CA . LEU A 1 182 ? -6.208 2.964 20.226 1.00 96.19 182 LEU A CA 1
ATOM 1495 C C . LEU A 1 182 ? -6.553 1.559 19.719 1.00 96.19 182 LEU A C 1
ATOM 1497 O O . LEU A 1 182 ? -7.074 0.738 20.479 1.00 96.19 182 LEU A O 1
ATOM 1501 N N . LYS A 1 183 ? -6.293 1.298 18.440 1.00 96.25 183 LYS A N 1
ATOM 1502 C CA . LYS A 1 183 ? -6.592 0.045 17.748 1.00 96.25 183 LYS A CA 1
ATOM 1503 C C . LYS A 1 183 ? -5.321 -0.596 17.224 1.00 96.25 183 LYS A C 1
ATOM 1505 O O . LYS A 1 183 ? -4.559 0.034 16.497 1.00 96.25 183 LYS A O 1
ATOM 1510 N N . PHE A 1 184 ? -5.133 -1.871 17.529 1.00 97.69 184 PHE A N 1
ATOM 1511 C CA . PHE A 1 184 ? -4.207 -2.714 16.791 1.00 97.69 184 PHE A CA 1
ATOM 1512 C C . PHE A 1 184 ? -4.774 -2.969 15.396 1.00 97.69 184 PHE A C 1
ATOM 1514 O O . PHE A 1 184 ? -5.955 -3.283 15.265 1.00 97.69 184 PHE A O 1
ATOM 1521 N N . VAL A 1 185 ? -3.946 -2.825 14.368 1.00 97.19 185 VAL A N 1
ATOM 1522 C CA . VAL A 1 185 ? -4.304 -3.042 12.968 1.00 97.19 185 VAL A CA 1
ATOM 1523 C C . VAL A 1 185 ? -3.502 -4.220 12.442 1.00 97.19 185 VAL A C 1
ATOM 1525 O O . VAL A 1 185 ? -2.281 -4.248 12.573 1.00 97.19 185 VAL A O 1
ATOM 1528 N N . HIS A 1 186 ? -4.189 -5.152 11.794 1.00 97.62 186 HIS A N 1
ATOM 1529 C CA . HIS A 1 186 ? -3.576 -6.220 11.021 1.00 97.62 186 HIS A CA 1
ATOM 1530 C C . HIS A 1 186 ? -4.269 -6.318 9.664 1.00 97.62 186 HIS A C 1
ATOM 1532 O O . HIS A 1 186 ? -5.498 -6.388 9.598 1.00 97.62 186 HIS A O 1
ATOM 1538 N N . SER A 1 187 ? -3.507 -6.359 8.579 1.00 96.38 187 SER A N 1
ATOM 1539 C CA . SER A 1 187 ? -4.044 -6.670 7.258 1.00 96.38 187 SER A CA 1
ATOM 154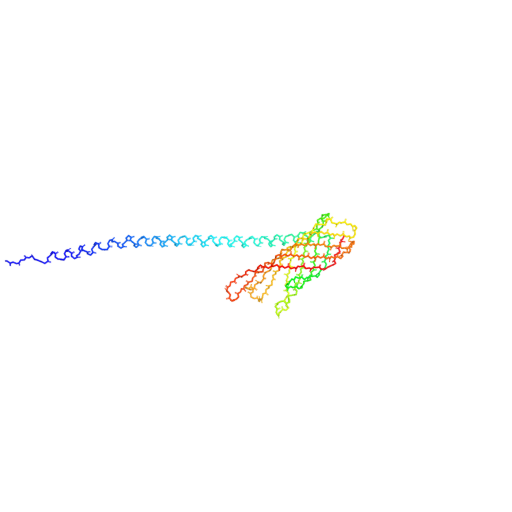0 C C . SER A 1 187 ? -3.132 -7.610 6.491 1.00 96.38 187 SER A C 1
ATOM 1542 O O . SER A 1 187 ? -1.911 -7.601 6.638 1.00 96.38 187 SER A O 1
ATOM 1544 N N . ALA A 1 188 ? -3.747 -8.455 5.673 1.00 96.56 188 ALA A N 1
ATOM 1545 C CA . ALA A 1 188 ? -3.041 -9.306 4.735 1.00 96.56 188 ALA A CA 1
ATOM 1546 C C . ALA A 1 188 ? -3.805 -9.300 3.418 1.00 96.56 188 ALA A C 1
ATOM 1548 O O . ALA A 1 188 ? -5.014 -9.532 3.378 1.00 96.56 188 ALA A O 1
ATOM 1549 N N . ASN A 1 189 ? -3.079 -9.010 2.348 1.00 95.31 189 ASN A N 1
ATOM 1550 C CA . ASN A 1 189 ? -3.612 -8.771 1.025 1.00 95.31 189 ASN A CA 1
ATOM 1551 C C . ASN A 1 189 ? -2.786 -9.537 -0.011 1.00 95.31 189 ASN A C 1
ATOM 1553 O O . ASN A 1 189 ? -1.564 -9.618 0.089 1.00 95.31 189 ASN A O 1
ATOM 1557 N N . GLY A 1 190 ? -3.452 -10.092 -1.015 1.00 95.00 190 GLY A N 1
ATOM 1558 C CA . GLY A 1 190 ? -2.828 -10.727 -2.172 1.00 95.00 190 GLY A CA 1
ATOM 1559 C C . GLY A 1 190 ? -3.255 -10.010 -3.442 1.00 95.00 190 GLY A C 1
ATOM 1560 O O . GLY A 1 190 ? -4.375 -9.502 -3.526 1.00 95.00 190 GLY A O 1
ATOM 1561 N N . GLY A 1 191 ? -2.373 -9.924 -4.431 1.00 93.25 191 GLY A N 1
ATOM 1562 C CA . GLY A 1 191 ? -2.692 -9.092 -5.578 1.00 93.25 191 GLY A CA 1
ATOM 1563 C C . GLY A 1 191 ? -1.709 -9.101 -6.723 1.00 93.25 191 GLY A C 1
ATOM 1564 O O . GLY A 1 191 ? -0.765 -9.890 -6.784 1.00 93.25 191 GLY A O 1
ATOM 1565 N N . TRP A 1 192 ? -1.981 -8.199 -7.656 1.00 91.31 192 TRP A N 1
ATOM 1566 C CA . TRP A 1 192 ? -1.213 -8.017 -8.872 1.00 91.31 192 TRP A CA 1
ATOM 1567 C C . TRP A 1 192 ? -0.229 -6.863 -8.697 1.00 91.31 192 TRP A C 1
ATOM 1569 O O . TRP A 1 192 ? -0.614 -5.735 -8.396 1.00 91.31 192 TRP A O 1
ATOM 1579 N N . ILE A 1 193 ? 1.045 -7.152 -8.938 1.00 89.25 193 ILE A N 1
ATOM 1580 C CA . ILE A 1 193 ? 2.131 -6.187 -9.054 1.00 89.25 193 ILE A CA 1
ATOM 1581 C C . ILE A 1 193 ? 2.490 -6.009 -10.535 1.00 89.25 193 ILE A C 1
ATOM 1583 O O . ILE A 1 193 ? 2.836 -6.963 -11.235 1.00 89.25 193 ILE A O 1
ATOM 1587 N N . ASN A 1 194 ? 2.427 -4.772 -11.016 1.00 88.38 194 ASN A N 1
ATOM 1588 C CA . ASN A 1 194 ? 2.962 -4.349 -12.302 1.00 88.38 194 ASN A CA 1
ATOM 1589 C C . ASN A 1 194 ? 4.247 -3.551 -12.079 1.00 88.38 194 ASN A C 1
ATOM 1591 O O . ASN A 1 194 ? 4.214 -2.417 -11.600 1.00 88.38 194 ASN A O 1
ATOM 1595 N N . GLU A 1 195 ? 5.370 -4.136 -12.469 1.00 85.25 195 GLU A N 1
ATOM 1596 C CA . GLU A 1 195 ? 6.682 -3.510 -12.425 1.00 85.25 195 GLU A CA 1
ATOM 1597 C C . GLU A 1 195 ? 7.061 -2.978 -13.813 1.00 85.25 195 GLU A C 1
ATOM 1599 O O . GLU A 1 195 ? 6.888 -3.656 -14.823 1.00 85.25 195 GLU A O 1
ATOM 1604 N N . SER A 1 196 ? 7.595 -1.760 -13.878 1.00 83.75 196 SER A N 1
ATOM 1605 C CA . SER A 1 196 ? 7.998 -1.099 -15.121 1.00 83.75 196 SER A CA 1
ATOM 1606 C C . SER A 1 196 ? 9.376 -0.458 -14.973 1.00 83.75 196 SER A C 1
ATOM 1608 O O . SER A 1 196 ? 9.517 0.579 -14.313 1.00 83.75 196 SER A O 1
ATOM 1610 N N . PHE A 1 197 ? 10.367 -0.978 -15.697 1.00 83.06 197 PHE A N 1
ATOM 1611 C CA . PHE A 1 197 ? 11.740 -0.476 -15.669 1.00 83.06 197 PHE A CA 1
ATOM 1612 C C . PHE A 1 197 ? 12.398 -0.371 -17.043 1.00 83.06 197 PHE A C 1
ATOM 1614 O O . PHE A 1 197 ? 11.948 -0.954 -18.026 1.00 83.06 197 PHE A O 1
ATOM 1621 N N . TYR A 1 198 ? 13.471 0.416 -17.122 1.00 80.81 198 TYR A N 1
ATOM 1622 C CA . TYR A 1 198 ? 14.294 0.510 -18.324 1.00 80.81 198 TYR A CA 1
ATOM 1623 C C . TYR A 1 198 ? 15.361 -0.585 -18.302 1.00 80.81 198 TYR A C 1
ATOM 1625 O O . TYR A 1 198 ? 16.198 -0.614 -17.404 1.00 80.81 198 TYR A O 1
ATOM 1633 N N . SER A 1 199 ? 15.333 -1.486 -19.284 1.00 77.56 199 SER A N 1
ATOM 1634 C CA . SER A 1 199 ? 16.354 -2.522 -19.428 1.00 77.56 199 SER A CA 1
ATOM 1635 C C . SER A 1 199 ? 17.471 -2.013 -20.330 1.00 77.56 199 SER A C 1
ATOM 1637 O O . SER A 1 199 ? 17.244 -1.761 -21.515 1.00 77.56 199 SER A O 1
ATOM 1639 N N . ASN A 1 200 ? 18.685 -1.904 -19.785 1.00 75.44 200 ASN A N 1
ATOM 1640 C CA . ASN A 1 200 ? 19.871 -1.551 -20.569 1.00 75.44 200 ASN A CA 1
ATOM 1641 C C . ASN A 1 200 ? 20.194 -2.625 -21.618 1.00 75.44 200 ASN A C 1
ATOM 1643 O O . ASN A 1 200 ? 20.574 -2.281 -22.730 1.00 75.44 200 ASN A O 1
ATOM 1647 N N . ALA A 1 201 ? 19.966 -3.904 -21.300 1.00 79.00 201 ALA A N 1
ATOM 1648 C CA . ALA A 1 201 ? 20.193 -5.016 -22.223 1.00 79.00 201 ALA A CA 1
ATOM 1649 C C . ALA A 1 201 ? 19.260 -4.973 -23.446 1.00 79.00 201 ALA A C 1
ATOM 1651 O O . ALA A 1 201 ? 19.667 -5.306 -24.552 1.00 79.00 201 ALA A O 1
ATOM 1652 N N . LEU A 1 202 ? 18.007 -4.545 -23.257 1.00 78.44 202 LEU A N 1
ATOM 1653 C CA . LEU A 1 202 ? 17.011 -4.475 -24.333 1.00 78.44 202 LEU A CA 1
ATOM 1654 C C . LEU A 1 202 ? 16.856 -3.069 -24.935 1.00 78.44 202 LEU A C 1
ATOM 1656 O O . LEU A 1 202 ? 16.053 -2.894 -25.852 1.00 78.44 202 LEU A O 1
ATOM 1660 N N . GLY A 1 203 ? 17.553 -2.064 -24.392 1.00 81.06 203 GLY A N 1
ATOM 1661 C CA . GLY A 1 203 ? 17.466 -0.661 -24.813 1.00 81.06 203 GLY A CA 1
ATOM 1662 C C . GLY A 1 203 ? 16.052 -0.068 -24.757 1.00 81.06 203 GLY A C 1
ATOM 1663 O O . GLY A 1 203 ? 15.742 0.869 -25.491 1.00 81.06 203 GLY A O 1
ATOM 1664 N N . LYS A 1 204 ? 15.151 -0.643 -23.950 1.00 82.62 204 LYS A N 1
ATOM 1665 C CA . LYS A 1 204 ? 13.730 -0.271 -23.918 1.00 82.62 204 LYS A CA 1
ATOM 1666 C C . LYS A 1 204 ? 13.117 -0.451 -22.537 1.00 82.62 204 LYS A C 1
ATOM 1668 O O . LYS A 1 204 ? 13.633 -1.182 -21.690 1.00 82.62 204 LYS A O 1
ATOM 1673 N N . ARG A 1 205 ? 11.965 0.193 -22.328 1.00 80.19 205 ARG A N 1
ATOM 1674 C CA . ARG A 1 205 ? 11.142 -0.021 -21.135 1.00 80.19 205 ARG A CA 1
ATOM 1675 C C . ARG A 1 205 ? 10.432 -1.369 -21.223 1.00 80.19 205 ARG A C 1
ATOM 1677 O O . ARG A 1 205 ? 9.814 -1.675 -22.242 1.00 80.19 205 ARG A O 1
ATOM 1684 N N . VAL A 1 206 ? 10.526 -2.150 -20.158 1.00 82.50 206 VAL A N 1
ATOM 1685 C CA . VAL A 1 206 ? 9.912 -3.469 -20.020 1.00 82.50 206 VAL A CA 1
ATOM 1686 C C . VAL A 1 206 ? 8.928 -3.417 -18.862 1.00 82.50 206 VAL A C 1
ATOM 1688 O O . VAL A 1 206 ? 9.196 -2.758 -17.858 1.00 82.50 206 VAL A O 1
ATOM 1691 N N . ASN A 1 207 ? 7.795 -4.096 -19.029 1.00 85.88 207 ASN A N 1
ATOM 1692 C CA . ASN A 1 207 ? 6.805 -4.266 -17.978 1.00 85.88 207 ASN A CA 1
ATOM 1693 C C . ASN A 1 207 ? 6.740 -5.744 -17.601 1.00 85.88 207 ASN A C 1
ATOM 1695 O O . ASN A 1 207 ? 6.609 -6.586 -18.491 1.00 85.88 207 ASN A O 1
ATOM 1699 N N . TYR A 1 208 ? 6.777 -6.032 -16.309 1.00 85.88 208 TYR A N 1
ATOM 1700 C CA . TYR A 1 208 ? 6.569 -7.359 -15.753 1.00 85.88 208 TYR A CA 1
ATOM 1701 C C . TYR A 1 208 ? 5.339 -7.352 -14.858 1.00 85.88 208 TYR A C 1
ATOM 1703 O O . TYR A 1 208 ? 5.067 -6.392 -14.143 1.00 85.88 208 TYR A O 1
ATOM 1711 N N . ASN A 1 209 ? 4.579 -8.434 -14.942 1.00 87.62 209 ASN A N 1
ATOM 1712 C CA . ASN A 1 209 ? 3.398 -8.661 -14.133 1.00 87.62 209 ASN A CA 1
ATOM 1713 C C . ASN A 1 209 ? 3.683 -9.853 -13.235 1.00 87.62 209 ASN A C 1
ATOM 1715 O O . ASN A 1 209 ? 4.089 -10.906 -13.726 1.00 87.62 209 ASN A O 1
ATOM 1719 N N . SER A 1 210 ? 3.477 -9.688 -11.940 1.00 86.25 210 SER A N 1
ATOM 1720 C CA . SER A 1 210 ? 3.665 -10.747 -10.960 1.00 86.25 210 SER A CA 1
ATOM 1721 C C . SER A 1 210 ? 2.550 -10.722 -9.926 1.00 86.25 210 SER A C 1
ATOM 1723 O O . SER A 1 210 ? 1.851 -9.722 -9.757 1.00 86.25 210 SER A O 1
ATOM 1725 N N . LEU A 1 211 ? 2.367 -11.853 -9.251 1.00 89.81 211 LEU A N 1
ATOM 1726 C CA . LEU A 1 211 ? 1.528 -11.928 -8.065 1.00 89.81 211 LEU A CA 1
ATOM 1727 C C . LEU A 1 211 ? 2.375 -11.646 -6.823 1.00 89.81 211 LEU A C 1
ATOM 1729 O O . LEU A 1 211 ? 3.521 -12.109 -6.710 1.00 89.81 211 LEU A O 1
ATOM 1733 N N . GLY A 1 212 ? 1.793 -10.882 -5.907 1.00 86.94 212 GLY A N 1
ATOM 1734 C CA . GLY A 1 212 ? 2.411 -10.449 -4.665 1.00 86.94 212 GLY A CA 1
ATOM 1735 C C . GLY A 1 212 ? 1.509 -10.657 -3.459 1.00 86.94 212 GLY A C 1
ATOM 1736 O O . GLY A 1 212 ? 0.297 -10.837 -3.584 1.00 86.94 212 GLY A O 1
ATOM 1737 N N . ILE A 1 213 ? 2.140 -10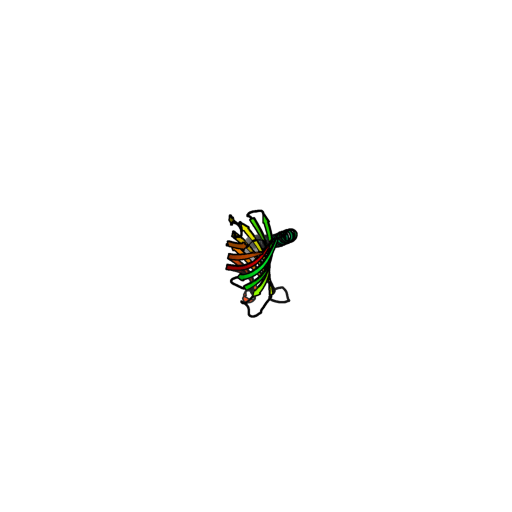.626 -2.290 1.00 90.12 213 ILE A N 1
ATOM 1738 C CA . ILE A 1 213 ? 1.486 -10.648 -0.986 1.00 90.12 213 ILE A CA 1
ATOM 1739 C C . ILE A 1 213 ? 1.975 -9.413 -0.243 1.00 90.12 213 ILE A C 1
ATOM 1741 O O . ILE A 1 213 ? 3.177 -9.158 -0.211 1.00 90.12 213 ILE A O 1
ATOM 1745 N N . TYR A 1 214 ? 1.045 -8.677 0.352 1.00 90.12 214 TYR A N 1
ATOM 1746 C CA . TYR A 1 214 ? 1.295 -7.530 1.206 1.00 90.12 214 TYR A CA 1
ATOM 1747 C C . TYR A 1 214 ? 0.655 -7.781 2.571 1.00 90.12 214 TYR A C 1
ATOM 1749 O O . TYR A 1 214 ? -0.565 -7.909 2.669 1.00 90.12 214 TYR A O 1
ATOM 1757 N N . ALA A 1 215 ? 1.471 -7.856 3.616 1.00 93.81 215 ALA A N 1
ATOM 1758 C CA . ALA A 1 215 ? 1.014 -7.989 4.995 1.00 93.81 215 ALA A CA 1
ATOM 1759 C C . ALA A 1 215 ? 1.458 -6.776 5.810 1.00 93.81 215 ALA A C 1
ATOM 1761 O O . ALA A 1 215 ? 2.549 -6.250 5.594 1.00 93.81 215 ALA A O 1
ATOM 1762 N N . GLN A 1 216 ? 0.622 -6.332 6.741 1.00 94.56 216 GLN A N 1
ATOM 1763 C CA . GLN A 1 216 ? 0.853 -5.126 7.522 1.00 94.56 216 GLN A CA 1
ATOM 1764 C C . GLN A 1 216 ? 0.348 -5.286 8.948 1.00 94.56 216 GLN A C 1
ATOM 1766 O O . GLN A 1 216 ? -0.735 -5.818 9.194 1.00 94.56 216 GLN A O 1
ATOM 1771 N N . ILE A 1 217 ? 1.135 -4.753 9.876 1.00 97.06 217 ILE A N 1
ATOM 1772 C CA . ILE A 1 217 ? 0.777 -4.579 11.277 1.00 97.06 217 ILE A CA 1
ATOM 1773 C C . ILE A 1 217 ? 0.954 -3.117 11.665 1.00 97.06 217 ILE A C 1
ATOM 1775 O O . ILE A 1 217 ? 1.835 -2.421 11.158 1.00 97.06 217 ILE A O 1
ATOM 1779 N N . GLY A 1 218 ? 0.115 -2.625 12.564 1.00 96.31 218 GLY A N 1
ATOM 1780 C CA . GLY A 1 218 ? 0.193 -1.234 12.975 1.00 96.31 218 GLY A CA 1
ATOM 1781 C C . GLY A 1 218 ? -0.647 -0.904 14.189 1.00 96.31 218 GLY A C 1
ATOM 1782 O O . GLY A 1 218 ? -1.367 -1.739 14.738 1.00 96.31 218 GLY A O 1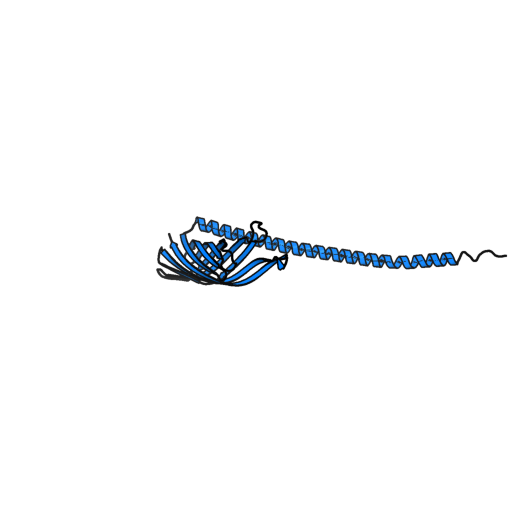
ATOM 1783 N N . ILE A 1 219 ? -0.546 0.353 14.594 1.00 96.94 219 ILE A N 1
ATOM 1784 C CA . ILE A 1 219 ? -1.348 0.949 15.652 1.00 96.94 219 ILE A CA 1
ATOM 1785 C C . ILE A 1 219 ? -2.058 2.152 15.049 1.00 96.94 219 ILE A C 1
ATOM 1787 O O . ILE A 1 219 ? -1.427 3.009 14.432 1.00 96.94 219 ILE A O 1
ATOM 1791 N N . SER A 1 220 ? -3.371 2.215 15.231 1.00 95.69 220 SER A N 1
ATOM 1792 C CA . SER A 1 220 ? -4.207 3.330 14.814 1.00 95.69 220 SER A CA 1
ATOM 1793 C C . SER A 1 220 ? -4.812 4.028 16.021 1.00 95.69 220 SER A C 1
ATOM 1795 O O . SER A 1 220 ? -5.330 3.381 16.924 1.00 95.69 220 SER A O 1
ATOM 1797 N N . TYR A 1 221 ? -4.762 5.352 16.024 1.00 94.94 221 TYR A N 1
ATOM 1798 C CA . TYR A 1 221 ? -5.477 6.201 16.958 1.00 94.94 221 TYR A CA 1
ATOM 1799 C C . TYR A 1 221 ? -6.650 6.871 16.239 1.00 94.94 221 TYR A C 1
ATOM 1801 O O . TYR A 1 221 ? -6.457 7.506 15.204 1.00 94.94 221 TYR A O 1
ATOM 1809 N N . THR A 1 222 ? -7.860 6.699 16.767 1.00 91.50 222 THR A N 1
ATOM 1810 C CA . THR A 1 222 ? -9.097 7.336 16.290 1.00 91.50 222 THR A CA 1
ATOM 1811 C C . THR A 1 222 ? -9.472 8.460 17.252 1.00 91.50 222 THR A C 1
ATOM 1813 O O . THR A 1 222 ? -9.511 8.214 18.461 1.00 91.50 222 THR A O 1
ATOM 1816 N N . PHE A 1 223 ? -9.706 9.660 16.714 1.00 88.50 223 PHE A N 1
ATOM 1817 C CA . PHE A 1 223 ? -10.105 10.849 17.476 1.00 88.50 223 PHE A CA 1
ATOM 1818 C C . PHE A 1 223 ? -11.597 10.838 17.814 1.00 88.50 223 PHE A C 1
ATOM 1820 O O . PHE A 1 223 ? -12.385 10.305 16.996 1.00 88.50 223 PHE A O 1
#

Secondary structure (DSSP, 8-state):
----SSHHHHHHHHHHHHHHHHHHHHHHHHHHHHHHHHHHHHHHHHHHHHHHHHHHHHHHHHHHHHHHHHHHHHHHT-SEEEEEEEEESSEEEEEEEEEEEETTEEEEEEEEEEEE-SSSS--EEEEEEEEEEE-SEEETTEEEEEEEEEEEEEEESSTTSS-EEEEEEEEEEEEEEEESSEEEEEEEEEEEEEEEEEETTTTEEEEEEEEEEEEEEEEEEE-

Radius of gyration: 34.08 Å; chains: 1; bounding box: 43×29×134 Å

Foldseek 3Di:
DDDDDPPPVVVVVVVVVVVVVVVVVVVVVVVVVVVVVVVVVVVVVVVVVVVVVVVVVVVVVVVVVVLVVVQVVQVVAFQKKKWKWKDKPFWTKTWIKTWDDDPQKIKIKIWIWTQGPHDPDRFTKIKIKIKIWGFPDDDDFKTKTKMWMWMKIWDDPDPVRPWIKIKIWIWIWMWIWGGDQKTKIKIKTKTKIWIWTQDPVVNGIDIDIDIMMMIMIIIMGGD

pLDDT: mean 75.15, std 18.63, range [37.09, 97.81]